Protein AF-A0A960ABH6-F1 (afdb_monomer)

Mean predicted aligned error: 7.05 Å

Sequence (197 aa):
MSAVLILGIVMTAIALPIAGKRVWFLFRLISGGQPAPDRIQGVTGRIGRAVKTELVEVFGQRKLLKWTVPGTAHFFVMWAFFILATVYVEAYAVLFSRNPEWSWFVFGNWALLGFLQDFIAVMCLLGLVVFWAIRLRNQPQQMGRKSRFFGSHLGPAYFTLFMIFNVIWTMLMYRGAQYTVAEYTLQEGEYIQTFPF

Secondary structure (DSSP, 8-state):
--HHHHHHHHHHHHHHHHHHHHHHHHHHHHHTSPP-HHHHHHHHTTHHHHHHHIIIIIIS-TTGGGSHHHHHHHHHHHHHHHHHHHHHHHHHHHHHH--TT--BTTTBS-HHHHHHHHHHHHHHHHHHHHHHHHHHHT-HHHHGGGSTTTT--HHHHHHHHHHHHHHHHHHHHHHHHHHHHHHHHHHTT--------

Structure (mmCIF, N/CA/C/O backbone):
data_AF-A0A960ABH6-F1
#
_entry.id   AF-A0A960ABH6-F1
#
loop_
_atom_site.group_PDB
_atom_site.id
_atom_site.type_symbol
_atom_site.label_atom_id
_atom_site.label_alt_id
_atom_site.label_comp_id
_atom_site.label_asym_id
_atom_site.label_entity_id
_atom_site.label_seq_id
_atom_site.pdbx_PDB_ins_code
_atom_site.Cartn_x
_atom_site.Cartn_y
_atom_site.Cartn_z
_atom_site.occupancy
_atom_site.B_iso_or_equiv
_atom_site.auth_seq_id
_atom_site.auth_comp_id
_atom_site.auth_asym_id
_atom_site.auth_atom_id
_atom_site.pdbx_PDB_model_num
ATOM 1 N N . MET A 1 1 ? 18.500 9.643 -20.603 1.00 61.12 1 MET A N 1
ATOM 2 C CA . MET A 1 1 ? 17.497 9.133 -19.635 1.00 61.12 1 MET A CA 1
ATOM 3 C C . MET A 1 1 ? 16.170 9.015 -20.365 1.00 61.12 1 MET A C 1
ATOM 5 O O . MET A 1 1 ? 15.861 9.928 -21.118 1.00 61.12 1 MET A O 1
ATOM 9 N N . SER A 1 2 ? 15.422 7.920 -20.203 1.00 83.94 2 SER A N 1
ATOM 10 C CA . SER A 1 2 ? 14.096 7.786 -20.826 1.00 83.94 2 SER A CA 1
ATOM 11 C C . SER A 1 2 ? 13.108 8.794 -20.222 1.00 83.94 2 SER A C 1
ATOM 13 O O . SER A 1 2 ? 13.230 9.155 -19.049 1.00 83.94 2 SER A O 1
ATOM 15 N N . ALA A 1 3 ? 12.122 9.241 -21.007 1.00 89.31 3 ALA A N 1
ATOM 16 C CA . ALA A 1 3 ? 11.096 10.182 -20.546 1.00 89.31 3 ALA A CA 1
ATOM 17 C C . ALA A 1 3 ? 10.344 9.661 -19.305 1.00 89.31 3 ALA A C 1
ATOM 19 O O . ALA A 1 3 ? 10.088 10.420 -18.373 1.00 89.31 3 ALA A O 1
ATOM 20 N N . VAL A 1 4 ? 10.086 8.348 -19.252 1.00 87.50 4 VAL A N 1
ATOM 21 C CA . VAL A 1 4 ? 9.452 7.660 -18.114 1.00 87.50 4 VAL A CA 1
ATOM 22 C C . VAL A 1 4 ? 10.272 7.807 -16.830 1.00 87.50 4 VAL A C 1
ATOM 24 O O . VAL A 1 4 ? 9.719 8.134 -15.785 1.00 87.50 4 VAL A O 1
ATOM 27 N N . LEU A 1 5 ? 11.596 7.625 -16.901 1.00 89.12 5 LEU A N 1
ATOM 28 C CA . LEU A 1 5 ? 12.477 7.769 -15.739 1.00 89.12 5 LEU A CA 1
ATOM 29 C C . LEU A 1 5 ? 12.520 9.213 -15.234 1.00 89.12 5 LEU A C 1
ATOM 31 O O . LEU A 1 5 ? 12.451 9.440 -14.030 1.00 89.12 5 LEU A O 1
ATOM 35 N N . ILE A 1 6 ? 12.614 10.185 -16.146 1.00 92.69 6 ILE A N 1
ATOM 36 C CA . ILE A 1 6 ? 12.607 11.608 -15.782 1.00 92.69 6 ILE A CA 1
ATOM 37 C C . ILE A 1 6 ? 11.294 11.949 -15.073 1.00 92.69 6 ILE A C 1
ATOM 39 O O . ILE A 1 6 ? 11.315 12.505 -13.976 1.00 92.69 6 ILE A O 1
ATOM 43 N N . LEU A 1 7 ? 10.160 11.560 -15.662 1.00 92.94 7 LEU A N 1
ATOM 44 C CA . LEU A 1 7 ? 8.843 11.803 -15.085 1.00 92.94 7 LEU A CA 1
ATOM 45 C C . LEU A 1 7 ? 8.696 11.125 -13.715 1.00 92.94 7 LEU A C 1
ATOM 47 O O . LEU A 1 7 ? 8.271 11.770 -12.759 1.00 92.94 7 LEU A O 1
ATOM 51 N N . GLY A 1 8 ? 9.102 9.858 -13.595 1.00 90.75 8 GLY A N 1
ATOM 52 C CA . GLY A 1 8 ? 9.066 9.102 -12.342 1.00 90.75 8 GLY A CA 1
ATOM 53 C C . GLY A 1 8 ? 9.871 9.766 -11.224 1.00 90.75 8 GLY A C 1
ATOM 54 O O . GLY A 1 8 ? 9.369 9.925 -10.108 1.00 90.75 8 GLY A O 1
ATOM 55 N N . ILE A 1 9 ? 11.089 10.226 -11.527 1.00 92.94 9 ILE A N 1
ATOM 56 C CA . ILE A 1 9 ? 11.941 10.933 -10.563 1.00 92.94 9 ILE A CA 1
ATOM 57 C C . ILE A 1 9 ? 11.310 12.265 -10.155 1.00 92.94 9 ILE A C 1
ATOM 59 O O . ILE A 1 9 ? 11.228 12.542 -8.962 1.00 92.94 9 ILE A O 1
ATOM 63 N N . VAL A 1 10 ? 10.828 13.071 -11.107 1.00 95.69 10 VAL A N 1
ATOM 64 C CA . VAL A 1 10 ? 10.196 14.369 -10.811 1.00 95.69 10 VAL A CA 1
ATOM 65 C C . VAL A 1 10 ? 8.960 14.188 -9.930 1.00 95.69 10 VAL A C 1
ATOM 67 O O . VAL A 1 10 ? 8.831 14.863 -8.909 1.00 95.69 10 VAL A O 1
ATOM 70 N N . MET A 1 11 ? 8.079 13.240 -10.265 1.00 94.25 11 MET A N 1
ATOM 71 C CA . MET A 1 11 ? 6.894 12.945 -9.454 1.00 94.25 11 MET A CA 1
ATOM 72 C C . MET A 1 11 ? 7.276 12.512 -8.035 1.00 94.25 11 MET A C 1
ATOM 74 O O . MET A 1 11 ? 6.706 13.012 -7.066 1.00 94.25 11 MET A O 1
ATOM 78 N N . THR A 1 12 ? 8.274 11.637 -7.897 1.00 93.44 12 THR A N 1
ATOM 79 C CA . THR A 1 12 ? 8.748 11.144 -6.593 1.00 93.44 12 THR A CA 1
ATOM 80 C C . THR A 1 12 ? 9.389 12.257 -5.764 1.00 93.44 12 THR A C 1
ATOM 82 O O . THR A 1 12 ? 9.101 12.392 -4.573 1.00 93.44 12 THR A O 1
ATOM 85 N N . ALA A 1 13 ? 10.200 13.103 -6.403 1.00 95.69 13 ALA A N 1
ATOM 86 C CA . ALA A 1 13 ? 10.857 14.246 -5.780 1.00 95.69 13 ALA A CA 1
ATOM 87 C C . ALA A 1 13 ? 9.862 15.304 -5.280 1.00 95.69 13 ALA A C 1
ATOM 89 O O . ALA A 1 13 ? 10.177 16.026 -4.341 1.00 95.69 13 ALA A O 1
ATOM 90 N N . ILE A 1 14 ? 8.661 15.384 -5.859 1.00 97.12 14 ILE A N 1
ATOM 91 C CA . ILE A 1 14 ? 7.585 16.269 -5.391 1.00 97.12 14 ILE A CA 1
ATOM 92 C C . ILE A 1 14 ? 6.735 15.581 -4.313 1.00 97.12 14 ILE A C 1
ATOM 94 O O . ILE A 1 14 ? 6.453 16.167 -3.266 1.00 97.12 14 ILE A O 1
ATOM 98 N N . ALA A 1 15 ? 6.323 14.333 -4.546 1.00 95.31 15 ALA A N 1
ATOM 99 C CA . ALA A 1 15 ? 5.395 13.623 -3.672 1.00 95.31 15 ALA A CA 1
ATOM 100 C C . ALA A 1 15 ? 6.002 13.303 -2.295 1.00 95.31 15 ALA A C 1
ATOM 102 O O . ALA A 1 15 ? 5.342 13.511 -1.271 1.00 95.31 15 ALA A O 1
ATOM 103 N N . LEU A 1 16 ? 7.257 12.835 -2.249 1.00 95.88 16 LEU A N 1
ATOM 104 C CA . LEU A 1 16 ? 7.900 12.421 -0.998 1.00 95.88 16 LEU A CA 1
ATOM 105 C C . LEU A 1 16 ? 8.081 13.579 -0.002 1.00 9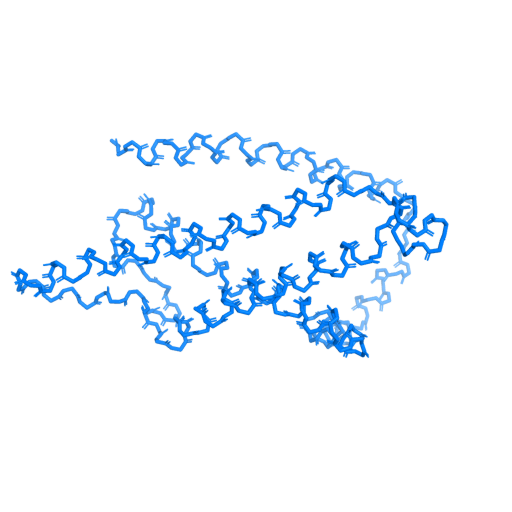5.88 16 LEU A C 1
ATOM 107 O O . LEU A 1 16 ? 7.718 13.389 1.159 1.00 95.88 16 LEU A O 1
ATOM 111 N N . PRO A 1 17 ? 8.551 14.784 -0.386 1.00 97.81 17 PRO A N 1
ATOM 112 C CA . PRO A 1 17 ? 8.620 15.909 0.547 1.00 97.81 17 PRO A CA 1
ATOM 113 C C . PRO A 1 17 ? 7.255 16.350 1.083 1.00 97.81 17 PRO A C 1
ATOM 115 O O . PRO A 1 17 ? 7.137 16.667 2.268 1.00 97.81 17 PRO A O 1
ATOM 118 N N . ILE A 1 18 ? 6.206 16.340 0.249 1.00 97.56 18 ILE A N 1
ATOM 119 C CA . ILE A 1 18 ? 4.844 16.695 0.680 1.00 97.56 18 ILE A CA 1
ATOM 120 C C . ILE A 1 18 ? 4.340 15.687 1.722 1.00 97.56 18 ILE A C 1
ATOM 122 O O . ILE A 1 18 ? 3.868 16.082 2.794 1.00 97.56 18 ILE A O 1
ATOM 126 N N . ALA A 1 19 ? 4.486 14.389 1.440 1.00 96.38 19 ALA A N 1
ATOM 127 C CA . ALA A 1 19 ? 4.128 13.327 2.373 1.00 96.38 19 ALA A CA 1
ATOM 128 C C . ALA A 1 19 ? 4.965 13.408 3.661 1.00 96.38 19 ALA A C 1
ATOM 130 O O . ALA A 1 19 ? 4.411 13.397 4.762 1.00 96.38 19 ALA A O 1
ATOM 131 N N . GLY A 1 20 ? 6.281 13.587 3.533 1.00 97.88 20 GLY A N 1
ATOM 132 C CA . GLY A 1 20 ? 7.224 13.705 4.643 1.00 97.88 20 GLY A CA 1
ATOM 133 C C . GLY A 1 20 ? 6.898 14.870 5.575 1.00 97.88 20 GLY A C 1
ATOM 134 O O . GLY A 1 20 ? 6.849 14.687 6.791 1.00 97.88 20 GLY A O 1
ATOM 135 N N . LYS A 1 21 ? 6.556 16.047 5.030 1.00 97.88 21 LYS A N 1
ATOM 136 C CA . LYS A 1 21 ? 6.098 17.199 5.823 1.00 97.88 21 LYS A CA 1
ATOM 137 C C . LYS A 1 21 ? 4.864 16.853 6.658 1.00 97.88 21 LYS A C 1
ATOM 139 O O . LYS A 1 21 ? 4.775 17.252 7.821 1.00 97.88 21 LYS A O 1
ATOM 144 N N . ARG A 1 22 ? 3.908 16.107 6.092 1.00 96.88 22 ARG A N 1
ATOM 145 C CA . ARG A 1 22 ? 2.690 15.705 6.809 1.00 96.88 22 ARG A CA 1
ATOM 146 C C . ARG A 1 22 ? 2.973 14.655 7.880 1.00 96.88 22 ARG A C 1
ATOM 148 O O . ARG A 1 22 ? 2.448 14.787 8.983 1.00 96.88 22 ARG A O 1
ATOM 155 N N . VAL A 1 23 ? 3.812 13.663 7.584 1.00 97.12 23 VAL A N 1
ATOM 156 C CA . VAL A 1 23 ? 4.259 12.652 8.557 1.00 97.12 23 VAL A CA 1
ATOM 157 C C . VAL A 1 23 ? 4.968 13.322 9.730 1.00 97.12 23 VAL A C 1
ATOM 159 O O . VAL A 1 23 ? 4.628 13.062 10.879 1.00 97.12 23 VAL A O 1
ATOM 162 N N . TRP A 1 24 ? 5.886 14.247 9.458 1.00 97.88 24 TRP A N 1
ATOM 163 C CA . TRP A 1 24 ? 6.613 14.975 10.493 1.00 97.88 24 TRP A CA 1
ATOM 164 C C . TRP A 1 24 ? 5.703 15.864 11.347 1.00 97.88 24 TRP A C 1
ATOM 166 O O . TRP A 1 24 ? 5.849 15.912 12.568 1.00 97.88 24 TRP A O 1
ATOM 176 N N . PHE A 1 25 ? 4.722 16.526 10.727 1.00 97.69 25 PHE A N 1
ATOM 177 C CA . PHE A 1 25 ? 3.692 17.261 11.458 1.00 97.69 25 PHE A CA 1
ATOM 178 C C . PHE A 1 25 ? 2.906 16.343 12.406 1.00 97.69 25 PHE A C 1
ATOM 180 O O . PHE A 1 25 ? 2.742 16.678 13.576 1.00 97.69 25 PHE A O 1
ATOM 187 N N . LEU A 1 26 ? 2.448 15.182 11.923 1.00 96.31 26 LEU A N 1
ATOM 188 C CA . LEU A 1 26 ? 1.716 14.212 12.744 1.00 96.31 26 LEU A CA 1
ATOM 189 C C . LEU A 1 26 ? 2.586 13.658 13.872 1.00 96.31 26 LEU A C 1
ATOM 191 O O . LEU A 1 26 ? 2.114 13.563 15.000 1.00 96.31 26 LEU A O 1
ATOM 195 N N . PHE A 1 27 ? 3.853 13.352 13.588 1.00 96.19 27 PHE A N 1
ATOM 196 C CA . PHE A 1 27 ? 4.816 12.926 14.596 1.00 96.19 27 PHE A CA 1
ATOM 197 C C . PHE A 1 27 ? 4.938 13.970 15.707 1.00 96.19 27 PHE A C 1
ATOM 199 O O . PHE A 1 27 ? 4.710 13.629 16.861 1.00 96.19 27 PHE A O 1
ATOM 206 N N . ARG A 1 28 ? 5.188 15.242 15.361 1.00 96.69 28 ARG A N 1
ATOM 207 C CA . ARG A 1 28 ? 5.276 16.343 16.335 1.00 96.69 28 ARG A CA 1
ATOM 208 C C . ARG A 1 28 ? 3.994 16.535 17.137 1.00 96.69 28 ARG A C 1
ATOM 210 O O . ARG A 1 28 ? 4.058 16.782 18.337 1.00 96.69 28 ARG A O 1
ATOM 217 N N . LEU A 1 29 ? 2.841 16.434 16.478 1.00 95.75 29 LEU A N 1
ATOM 218 C CA . LEU A 1 29 ? 1.540 16.567 17.125 1.00 95.75 29 LEU A CA 1
ATOM 219 C C . LEU A 1 29 ? 1.318 15.456 18.159 1.00 95.75 29 LEU A C 1
ATOM 221 O O . LEU A 1 29 ? 0.924 15.737 19.285 1.00 95.75 29 LEU A O 1
ATOM 225 N N . ILE A 1 30 ? 1.593 14.205 17.786 1.00 91.62 30 ILE A N 1
ATOM 226 C CA . ILE A 1 30 ? 1.425 13.042 18.665 1.00 91.62 30 ILE A CA 1
ATOM 227 C C . ILE A 1 30 ? 2.457 13.073 19.799 1.00 91.62 30 ILE A C 1
ATOM 229 O O . ILE A 1 30 ? 2.111 12.822 20.952 1.00 91.62 30 ILE A O 1
ATOM 233 N N . SER A 1 31 ? 3.710 13.418 19.495 1.00 89.38 31 SER A N 1
ATOM 234 C CA . SER A 1 31 ? 4.795 13.480 20.478 1.00 89.38 31 SER A CA 1
ATOM 235 C C . SER A 1 31 ? 4.688 14.666 21.439 1.00 89.38 31 SER A C 1
ATOM 237 O O . SER A 1 31 ? 5.391 14.686 22.440 1.00 89.38 31 SER A O 1
ATOM 239 N N . GLY A 1 32 ? 3.849 15.663 21.141 1.00 91.06 32 GLY A N 1
ATOM 240 C CA . GLY A 1 32 ? 3.577 16.798 22.029 1.00 91.06 32 GLY A CA 1
ATOM 241 C C . GLY A 1 32 ? 2.621 16.478 23.185 1.00 91.06 32 GLY A C 1
ATOM 242 O O . GLY A 1 32 ? 2.387 17.338 24.031 1.00 91.06 32 GLY A O 1
ATOM 243 N N . GLY A 1 33 ? 2.043 15.272 23.222 1.00 88.56 33 GLY A N 1
ATOM 244 C CA . GLY A 1 33 ? 1.220 14.807 24.339 1.00 88.56 33 GLY A CA 1
ATOM 245 C C . GLY A 1 33 ? 2.031 14.520 25.610 1.00 88.56 33 GLY A C 1
ATOM 246 O O . GLY A 1 33 ? 3.257 14.446 25.589 1.00 88.56 33 GLY A O 1
ATOM 247 N N . GLN A 1 34 ? 1.334 14.324 26.732 1.00 87.50 34 GLN A N 1
ATOM 248 C CA . GLN A 1 34 ? 1.971 13.967 28.004 1.00 87.50 34 GLN A CA 1
ATOM 249 C C . GLN A 1 34 ? 2.730 12.629 27.896 1.00 87.50 34 GLN A C 1
ATOM 251 O O . GLN A 1 34 ? 2.171 11.664 27.356 1.00 87.50 34 GLN A O 1
ATOM 256 N N . PRO A 1 35 ? 3.965 12.530 28.426 1.00 82.44 35 PRO A N 1
ATOM 257 C CA . PRO A 1 35 ? 4.688 11.267 28.489 1.00 82.44 35 PRO A CA 1
ATOM 258 C C . PRO A 1 35 ? 3.883 10.209 29.253 1.00 82.44 35 PRO A C 1
ATOM 260 O O . PRO A 1 35 ? 3.416 10.454 30.361 1.00 82.44 35 PRO A O 1
ATOM 263 N N . ALA A 1 36 ? 3.749 9.013 28.677 1.00 82.31 36 ALA A N 1
ATOM 264 C CA . ALA A 1 36 ? 3.093 7.866 29.311 1.00 82.31 36 ALA A CA 1
ATOM 265 C C . ALA A 1 36 ? 4.103 6.718 29.522 1.00 82.31 36 ALA A C 1
ATOM 267 O O . ALA A 1 36 ? 4.027 5.700 28.824 1.00 82.31 36 ALA A O 1
ATOM 268 N N . PRO A 1 37 ? 5.080 6.871 30.438 1.00 78.69 37 PRO A N 1
ATOM 269 C CA . PRO A 1 37 ? 6.158 5.899 30.641 1.00 78.69 37 PRO A CA 1
ATOM 270 C C . PRO A 1 37 ? 5.636 4.501 31.001 1.00 78.69 37 PRO A C 1
ATOM 272 O O . PRO A 1 37 ? 6.164 3.512 30.493 1.00 78.69 37 PRO A O 1
ATOM 275 N N . ASP A 1 38 ? 4.533 4.411 31.747 1.00 79.56 38 ASP A N 1
ATOM 276 C CA . ASP A 1 38 ? 3.905 3.137 32.125 1.00 79.56 38 ASP A CA 1
ATOM 277 C C . ASP A 1 38 ? 3.382 2.343 30.917 1.00 79.56 38 ASP A C 1
ATOM 279 O O . ASP A 1 38 ? 3.424 1.111 30.900 1.00 79.56 38 ASP A O 1
ATOM 283 N N . ARG A 1 39 ? 2.926 3.031 29.856 1.00 74.81 39 ARG A N 1
ATOM 284 C CA . ARG A 1 39 ? 2.525 2.375 28.598 1.00 74.81 39 ARG A CA 1
ATOM 285 C C . ARG A 1 39 ? 3.722 1.758 27.892 1.00 74.81 39 ARG A C 1
ATOM 287 O O . ARG A 1 39 ? 3.603 0.655 27.367 1.00 74.81 39 ARG A O 1
ATOM 294 N N . ILE A 1 40 ? 4.850 2.464 27.870 1.00 74.06 40 ILE A N 1
ATOM 295 C CA . ILE A 1 40 ? 6.064 1.990 27.203 1.00 74.06 40 ILE A CA 1
ATOM 296 C C . ILE A 1 40 ? 6.647 0.813 27.986 1.00 74.06 40 ILE A C 1
ATOM 298 O O . ILE A 1 40 ? 6.845 -0.251 27.406 1.00 74.06 40 ILE A O 1
ATOM 302 N N . GLN A 1 41 ? 6.814 0.957 29.304 1.00 72.69 41 GLN A N 1
ATOM 303 C CA . GLN A 1 41 ? 7.310 -0.110 30.181 1.00 72.69 41 GLN A CA 1
ATOM 304 C C . GLN A 1 41 ? 6.412 -1.357 30.145 1.00 72.69 41 GLN A C 1
ATOM 306 O O . GLN A 1 41 ? 6.896 -2.488 30.082 1.00 72.69 41 GLN A O 1
ATOM 311 N N . GLY A 1 42 ? 5.089 -1.172 30.107 1.00 70.62 42 GLY A N 1
ATOM 312 C CA . GLY A 1 42 ? 4.128 -2.271 30.026 1.00 70.62 42 GLY A CA 1
ATOM 313 C C . GLY A 1 42 ? 4.182 -3.078 28.721 1.00 70.62 42 GLY A C 1
ATOM 314 O O . GLY A 1 42 ? 3.779 -4.250 28.733 1.00 70.62 42 GLY A O 1
ATOM 315 N N . VAL A 1 43 ? 4.663 -2.471 27.626 1.00 68.00 43 VAL A N 1
ATOM 316 C CA . VAL A 1 43 ? 4.874 -3.108 26.313 1.00 68.00 43 VAL A CA 1
ATOM 317 C C . VAL A 1 43 ? 6.267 -3.734 26.230 1.00 68.00 43 VAL A C 1
ATOM 319 O O . VAL A 1 43 ? 6.383 -4.898 25.844 1.00 68.00 43 VAL A O 1
ATOM 322 N N . THR A 1 44 ? 7.315 -3.018 26.649 1.00 70.62 44 THR A N 1
ATOM 323 C CA . THR A 1 44 ? 8.701 -3.516 26.610 1.00 70.62 44 THR A CA 1
ATOM 324 C C . THR A 1 44 ? 8.934 -4.682 27.571 1.00 70.62 44 THR A C 1
ATOM 326 O O . THR A 1 44 ? 9.698 -5.587 27.251 1.00 70.62 44 THR A O 1
ATOM 329 N N . GLY A 1 45 ? 8.208 -4.753 28.692 1.00 74.44 45 GLY A N 1
ATOM 330 C CA . GLY A 1 45 ? 8.251 -5.903 29.602 1.00 74.44 45 GLY A CA 1
ATOM 331 C C . GLY A 1 45 ? 7.526 -7.160 29.095 1.00 74.44 45 GLY A C 1
ATOM 332 O O . GLY A 1 45 ? 7.625 -8.216 29.715 1.00 74.44 45 GLY A O 1
ATOM 333 N N . ARG A 1 46 ? 6.757 -7.080 27.994 1.00 82.75 46 ARG A N 1
ATOM 334 C CA . ARG A 1 46 ? 5.919 -8.183 27.472 1.00 82.75 46 ARG A CA 1
ATOM 335 C C . ARG A 1 46 ? 5.943 -8.272 25.944 1.00 82.75 46 ARG A C 1
ATOM 337 O O . ARG A 1 46 ? 4.912 -8.544 25.322 1.00 82.75 46 ARG A O 1
ATOM 344 N N . ILE A 1 47 ? 7.119 -8.090 25.345 1.00 84.62 47 ILE A N 1
ATOM 345 C CA . ILE A 1 47 ? 7.305 -8.029 23.884 1.00 84.62 47 ILE A CA 1
ATOM 346 C C . ILE A 1 47 ? 6.655 -9.222 23.174 1.00 84.62 47 ILE A C 1
ATOM 348 O O . ILE A 1 47 ? 5.906 -9.021 22.225 1.00 84.62 47 ILE A O 1
ATOM 352 N N . GLY A 1 48 ? 6.828 -10.453 23.671 1.00 86.62 48 GLY A N 1
ATOM 353 C CA . GLY A 1 48 ? 6.218 -11.636 23.047 1.00 86.62 48 GLY A CA 1
ATOM 354 C C . GLY A 1 48 ? 4.684 -11.579 22.976 1.00 86.62 48 GLY A C 1
ATOM 355 O O . GLY A 1 48 ? 4.085 -11.932 21.960 1.00 86.62 48 GLY A O 1
ATOM 356 N N . ARG A 1 49 ? 4.023 -11.065 24.025 1.00 86.38 49 ARG A N 1
ATOM 357 C CA . ARG A 1 49 ? 2.563 -10.872 24.032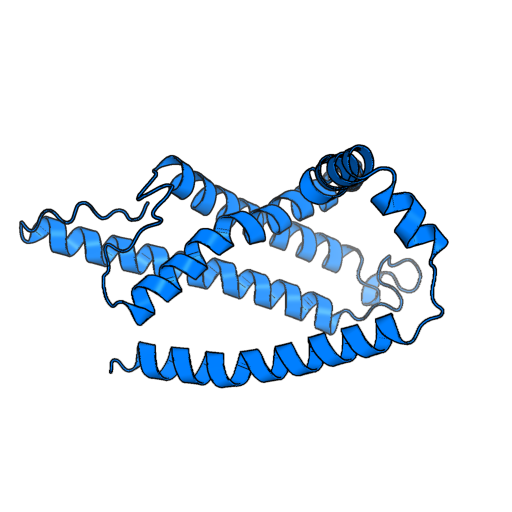 1.00 86.38 49 ARG A CA 1
ATOM 358 C C . ARG A 1 49 ? 2.149 -9.716 23.126 1.00 86.38 49 ARG A C 1
ATOM 360 O O . ARG A 1 49 ? 1.115 -9.828 22.472 1.00 86.38 49 ARG A O 1
ATOM 367 N N . ALA A 1 50 ? 2.933 -8.641 23.080 1.00 85.44 50 ALA A N 1
ATOM 368 C CA . ALA A 1 50 ? 2.689 -7.514 22.186 1.00 85.44 50 ALA A CA 1
ATOM 369 C C . ALA A 1 50 ? 2.773 -7.952 20.715 1.00 85.44 50 ALA A C 1
ATOM 371 O O . ALA A 1 50 ? 1.794 -7.807 19.992 1.00 85.44 50 ALA A O 1
ATOM 372 N N . VAL A 1 51 ? 3.862 -8.619 20.314 1.00 89.25 51 VAL A N 1
ATOM 373 C CA . VAL A 1 51 ? 4.051 -9.163 18.957 1.00 89.25 51 VAL A CA 1
ATOM 374 C C . VAL A 1 51 ? 2.918 -10.114 18.582 1.00 89.25 51 VAL A C 1
ATOM 376 O O . VAL A 1 51 ? 2.312 -9.968 17.526 1.00 89.25 51 VAL A O 1
ATOM 379 N N . LYS A 1 52 ? 2.561 -11.056 19.466 1.00 90.38 52 LYS A N 1
ATOM 380 C CA . LYS A 1 52 ? 1.427 -11.957 19.220 1.00 90.38 52 LYS A CA 1
ATOM 381 C C . LYS A 1 52 ? 0.114 -11.193 19.027 1.00 90.38 52 LYS A C 1
ATOM 383 O O . LYS A 1 52 ? -0.694 -11.581 18.190 1.00 90.38 52 LYS A O 1
ATOM 388 N N . THR A 1 53 ? -0.114 -10.139 19.806 1.00 90.19 53 THR A N 1
ATOM 389 C CA . THR A 1 53 ? -1.333 -9.326 19.702 1.00 90.19 53 THR A CA 1
ATOM 390 C C . THR A 1 53 ? -1.379 -8.587 18.370 1.00 90.19 53 THR A C 1
ATOM 392 O O . THR A 1 53 ? -2.403 -8.647 17.703 1.00 90.19 53 THR A O 1
ATOM 395 N N . GLU A 1 54 ? -0.274 -7.980 17.937 1.00 90.31 54 GLU A N 1
ATOM 396 C CA . GLU A 1 54 ? -0.173 -7.337 16.621 1.00 90.31 54 GLU A CA 1
ATOM 397 C C . GLU A 1 54 ? -0.434 -8.335 15.484 1.00 90.31 54 GLU A C 1
ATOM 399 O O . GLU A 1 54 ? -1.272 -8.097 14.614 1.00 90.31 54 GLU A O 1
ATOM 404 N N . LEU A 1 55 ? 0.199 -9.510 15.528 1.00 92.50 55 LEU A N 1
ATOM 405 C CA . LEU A 1 55 ? 0.004 -10.539 14.506 1.00 92.50 55 LEU A CA 1
ATOM 406 C C . LEU A 1 55 ? -1.444 -11.049 14.450 1.00 92.50 55 LEU A C 1
ATOM 408 O O . LEU A 1 55 ? -1.988 -11.256 13.370 1.00 92.50 55 LEU A O 1
ATOM 412 N N . VAL A 1 56 ? -2.099 -11.249 15.594 1.00 92.00 56 VAL A N 1
ATOM 413 C CA . VAL A 1 56 ? -3.462 -11.805 15.632 1.00 92.00 56 VAL A CA 1
ATOM 414 C C . VAL A 1 56 ? -4.526 -10.742 15.354 1.00 92.00 56 VAL A C 1
ATOM 416 O O . VAL A 1 56 ? -5.466 -10.983 14.594 1.00 92.00 56 VAL A O 1
ATOM 419 N N . GLU A 1 57 ? -4.416 -9.577 15.986 1.00 91.50 57 GLU A N 1
ATOM 420 C CA . GLU A 1 57 ? -5.466 -8.558 15.963 1.00 91.50 57 GLU A CA 1
ATOM 421 C C . GLU A 1 57 ? -5.310 -7.577 14.801 1.00 91.50 57 GLU A C 1
ATOM 423 O O . GLU A 1 57 ? -6.326 -7.174 14.233 1.00 91.50 57 GLU A O 1
ATOM 428 N N . VAL A 1 58 ? -4.079 -7.218 14.417 1.00 89.88 58 VAL A N 1
ATOM 429 C CA . VAL A 1 58 ? -3.822 -6.274 13.316 1.00 89.88 58 VAL A CA 1
ATOM 430 C C . VAL A 1 58 ? -3.615 -7.030 12.014 1.00 89.88 58 VAL A C 1
ATOM 432 O O . VAL A 1 58 ? -4.402 -6.871 11.084 1.00 89.88 58 VAL A O 1
ATOM 435 N N . PHE A 1 59 ? -2.615 -7.907 11.959 1.00 92.19 59 PHE A N 1
ATOM 436 C CA . PHE A 1 59 ? -2.272 -8.618 10.727 1.00 92.19 59 PHE A CA 1
ATOM 437 C C . PHE A 1 59 ? -3.324 -9.679 10.354 1.00 92.19 59 PHE A C 1
ATOM 439 O O . PHE A 1 59 ? -3.766 -9.766 9.209 1.00 92.19 59 PHE A O 1
ATOM 446 N N . GLY A 1 60 ? -3.810 -10.433 11.343 1.00 90.62 60 GLY A N 1
ATOM 447 C CA . GLY A 1 60 ? -4.912 -11.385 11.179 1.00 90.62 60 GLY A CA 1
ATOM 448 C C . GLY A 1 60 ? -6.309 -10.755 11.189 1.00 90.62 60 GLY A C 1
ATOM 449 O O . GLY A 1 60 ? -7.284 -11.443 10.904 1.00 90.62 60 GLY A O 1
ATOM 450 N N . GLN A 1 61 ? -6.435 -9.468 11.534 1.00 90.62 61 GLN A N 1
ATOM 451 C CA . GLN A 1 61 ? -7.708 -8.738 11.643 1.00 90.62 61 GLN A CA 1
ATOM 452 C C . GLN A 1 61 ? -8.816 -9.466 12.433 1.00 90.62 61 GLN A C 1
ATOM 454 O O . GLN A 1 61 ? -10.007 -9.294 12.146 1.00 90.62 61 GLN A O 1
ATOM 459 N N . ARG A 1 62 ? -8.463 -10.262 13.455 1.00 90.38 62 ARG A N 1
ATOM 460 C CA . ARG A 1 62 ? -9.404 -11.145 14.174 1.00 90.38 62 ARG A CA 1
ATOM 461 C C . ARG A 1 62 ? -10.677 -10.432 14.636 1.00 90.38 62 ARG A C 1
ATOM 463 O O . ARG A 1 62 ? -11.779 -10.963 14.493 1.00 90.38 62 ARG A O 1
ATOM 470 N N . LYS A 1 63 ? -10.553 -9.229 15.202 1.00 89.94 63 LYS A N 1
ATOM 471 C CA . LYS A 1 63 ? -11.704 -8.440 15.666 1.00 89.94 63 LYS A CA 1
ATOM 472 C C . LYS A 1 63 ? -12.568 -7.912 14.520 1.00 89.94 63 LYS A C 1
ATOM 474 O O . LYS A 1 63 ? -13.787 -7.846 14.672 1.00 89.94 63 LYS A O 1
ATOM 479 N N . LEU A 1 64 ? -11.954 -7.538 13.400 1.00 89.56 64 LEU A N 1
ATOM 480 C CA . LEU A 1 64 ? -12.648 -6.948 12.258 1.00 89.56 64 LEU A CA 1
ATOM 481 C C . LEU A 1 64 ? -13.445 -7.999 11.481 1.00 89.56 64 LEU A C 1
ATOM 483 O O . LEU A 1 64 ? -14.581 -7.740 11.094 1.00 89.56 64 LEU A O 1
ATOM 487 N N . LEU A 1 65 ? -12.893 -9.208 11.344 1.00 92.56 65 LEU A N 1
ATOM 488 C CA . LEU A 1 65 ? -13.531 -10.339 10.663 1.00 92.56 65 LEU A CA 1
ATOM 489 C C . LEU A 1 65 ? -14.827 -10.820 11.340 1.00 92.56 65 LEU A C 1
ATOM 491 O O . LEU A 1 65 ? -15.627 -11.502 10.706 1.00 92.56 65 LEU A O 1
ATOM 495 N N . LYS A 1 66 ? -15.103 -10.400 12.584 1.00 91.81 66 LYS A N 1
ATOM 496 C CA . LYS A 1 66 ? -16.421 -10.590 13.222 1.00 91.81 66 LYS A CA 1
ATOM 497 C C . LYS A 1 66 ? -17.551 -9.886 12.462 1.00 91.81 66 LYS A C 1
ATOM 499 O O . LYS A 1 66 ? -18.696 -10.315 12.534 1.00 91.81 66 LYS A O 1
ATOM 504 N N . TRP A 1 67 ? -17.236 -8.810 11.742 1.00 90.06 67 TRP A N 1
ATOM 505 C CA . TRP A 1 67 ? -18.158 -8.110 10.853 1.00 90.06 67 TRP A CA 1
ATOM 506 C C . TRP A 1 67 ? -17.921 -8.614 9.435 1.00 90.06 67 TRP A C 1
ATOM 508 O O . TRP A 1 67 ? -17.239 -7.956 8.656 1.00 90.06 67 TRP A O 1
ATOM 518 N N . THR A 1 68 ? -18.451 -9.794 9.114 1.00 90.06 68 THR A N 1
ATOM 519 C CA . THR A 1 68 ? -18.062 -10.597 7.940 1.00 90.06 68 THR A CA 1
ATOM 520 C C . THR A 1 68 ? -17.899 -9.795 6.652 1.00 90.06 68 THR A C 1
ATOM 522 O O . THR A 1 68 ? -16.826 -9.839 6.060 1.00 90.06 68 THR A O 1
ATOM 525 N N . VAL A 1 69 ? -18.894 -9.010 6.231 1.00 94.75 69 VAL A N 1
ATOM 526 C CA . VAL A 1 69 ? -18.824 -8.275 4.952 1.00 94.75 69 VAL A CA 1
ATOM 527 C C . VAL A 1 69 ? -17.757 -7.162 4.954 1.00 94.75 69 VAL A C 1
ATOM 529 O O . VAL A 1 69 ? -16.795 -7.264 4.191 1.00 94.75 69 VAL A O 1
ATOM 532 N N . PRO A 1 70 ? -17.858 -6.099 5.782 1.00 94.88 70 PRO A N 1
ATOM 533 C CA . PRO A 1 70 ? -16.853 -5.033 5.779 1.00 94.88 70 PRO A CA 1
ATOM 534 C C . PRO A 1 70 ? -15.482 -5.504 6.286 1.00 94.88 70 PRO A C 1
ATOM 536 O O . PRO A 1 70 ? -14.466 -4.964 5.862 1.00 94.88 70 PRO A O 1
ATOM 539 N N . GLY A 1 71 ? -15.451 -6.498 7.176 1.00 95.19 71 GLY A N 1
ATOM 540 C CA . GLY A 1 71 ? -14.237 -7.095 7.720 1.00 95.19 71 GLY A CA 1
ATOM 541 C C . GLY A 1 71 ? -13.456 -7.867 6.665 1.00 95.19 71 GLY A C 1
ATOM 542 O O . GLY A 1 71 ? -12.266 -7.627 6.508 1.00 95.19 71 GLY A O 1
ATOM 543 N N . THR A 1 72 ? -14.121 -8.725 5.886 1.00 96.25 72 THR A N 1
ATOM 544 C CA . THR A 1 72 ? -13.470 -9.480 4.798 1.00 96.25 72 THR A CA 1
ATOM 545 C C . THR A 1 72 ? -12.996 -8.549 3.682 1.00 96.25 72 THR A C 1
ATOM 547 O O . THR A 1 72 ? -11.874 -8.686 3.202 1.00 96.25 72 THR A O 1
ATOM 550 N N . ALA A 1 73 ? -13.801 -7.544 3.316 1.00 97.31 73 ALA A N 1
ATOM 551 C CA . ALA A 1 73 ? -13.382 -6.528 2.349 1.00 97.31 73 ALA A CA 1
ATOM 552 C C . AL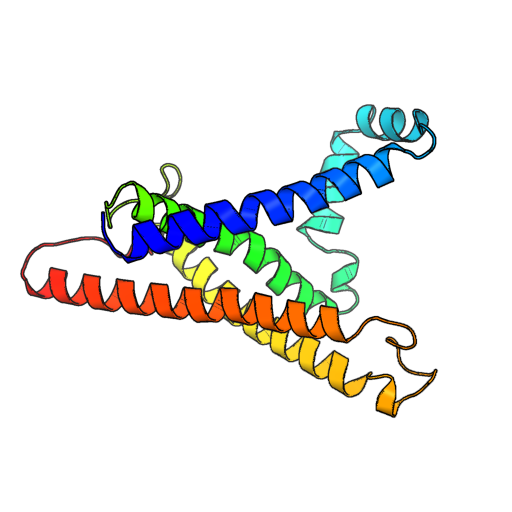A A 1 73 ? -12.120 -5.782 2.818 1.00 97.31 73 ALA A C 1
ATOM 554 O O . ALA A 1 73 ? -11.175 -5.608 2.051 1.00 97.31 73 ALA A O 1
ATOM 555 N N . HIS A 1 74 ? -12.071 -5.384 4.092 1.00 96.31 74 HIS A N 1
ATOM 556 C CA . HIS A 1 74 ? -10.899 -4.724 4.662 1.00 96.31 74 HIS A CA 1
ATOM 557 C C . HIS A 1 74 ? -9.680 -5.647 4.745 1.00 96.31 74 HIS A C 1
ATOM 559 O O . HIS A 1 74 ? -8.557 -5.197 4.523 1.00 96.31 74 HIS A O 1
ATOM 565 N N . PHE A 1 75 ? -9.888 -6.924 5.062 1.00 96.56 75 PHE A N 1
ATOM 566 C CA . PHE A 1 75 ? -8.823 -7.916 5.123 1.00 96.56 75 PHE A CA 1
ATOM 567 C C . PHE A 1 75 ? -8.092 -8.003 3.786 1.00 96.56 75 PHE A C 1
ATOM 569 O O . PHE A 1 75 ? -6.879 -7.803 3.746 1.00 96.56 75 PHE A O 1
ATOM 576 N N . PHE A 1 76 ? -8.828 -8.185 2.687 1.00 97.44 76 PHE A N 1
ATOM 577 C CA . PHE A 1 76 ? -8.227 -8.251 1.358 1.00 97.44 76 PHE A CA 1
ATOM 578 C C . PHE A 1 76 ? -7.581 -6.935 0.927 1.00 97.44 76 PHE A C 1
ATOM 580 O O . PHE A 1 76 ? -6.465 -6.958 0.419 1.00 97.44 76 PHE A O 1
ATOM 587 N N . VAL A 1 77 ? -8.220 -5.786 1.179 1.00 97.00 77 VAL A N 1
ATOM 588 C CA . VAL A 1 77 ? -7.629 -4.478 0.842 1.00 97.00 77 VAL A CA 1
ATOM 589 C C . VAL A 1 77 ? -6.330 -4.237 1.619 1.00 97.00 77 VAL A C 1
ATOM 591 O O . VAL A 1 77 ? -5.356 -3.774 1.038 1.00 97.00 77 VAL A O 1
ATOM 594 N N . MET A 1 78 ? -6.268 -4.586 2.908 1.00 96.12 78 MET A N 1
ATOM 595 C CA . MET A 1 78 ? -5.039 -4.461 3.699 1.00 96.12 78 MET A CA 1
ATOM 596 C C . MET A 1 78 ? -3.935 -5.383 3.174 1.00 96.12 78 MET A C 1
ATOM 598 O O . MET A 1 78 ? -2.808 -4.938 2.972 1.00 96.12 78 MET A O 1
ATOM 602 N N . TRP A 1 79 ? -4.245 -6.660 2.947 1.00 96.69 79 TRP A N 1
ATOM 603 C CA . TRP A 1 79 ? -3.268 -7.618 2.431 1.00 96.69 79 TRP A CA 1
ATOM 604 C C . TRP A 1 79 ? -2.789 -7.270 1.022 1.00 96.69 79 TRP A C 1
ATOM 606 O O . TRP A 1 79 ? -1.621 -7.501 0.714 1.00 96.69 79 TRP A O 1
ATOM 616 N N . ALA A 1 80 ? -3.630 -6.623 0.211 1.00 97.25 80 ALA A N 1
ATOM 617 C CA . ALA A 1 80 ? -3.218 -6.069 -1.071 1.00 97.25 80 ALA A CA 1
ATOM 618 C C . ALA A 1 80 ? -2.098 -5.034 -0.911 1.00 97.25 80 ALA A C 1
ATOM 620 O O . ALA A 1 80 ? -1.144 -5.077 -1.677 1.00 97.25 80 ALA A O 1
ATOM 621 N N . PHE A 1 81 ? -2.137 -4.156 0.100 1.00 95.19 81 PHE A N 1
ATOM 622 C CA . PHE A 1 81 ? -1.033 -3.215 0.334 1.00 95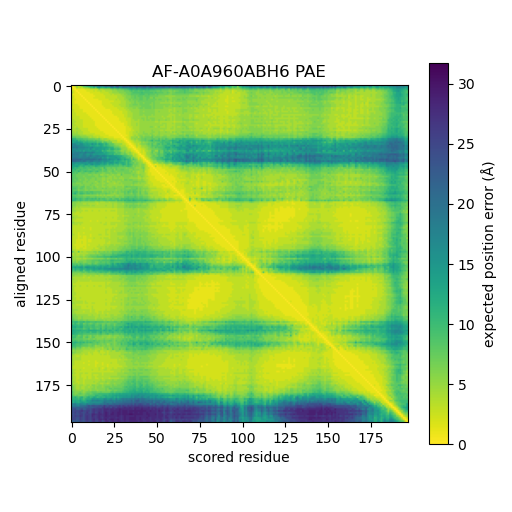.19 81 PHE A CA 1
ATOM 623 C C . PHE A 1 81 ? 0.290 -3.926 0.636 1.00 95.19 81 PHE A C 1
ATOM 625 O O . PHE A 1 81 ? 1.323 -3.505 0.126 1.00 95.19 81 PHE A O 1
ATOM 632 N N . PHE A 1 82 ? 0.274 -5.001 1.427 1.00 94.38 82 PHE A N 1
ATOM 633 C CA . PHE A 1 82 ? 1.495 -5.735 1.773 1.00 94.38 82 PHE A CA 1
ATOM 634 C C . PHE A 1 82 ? 2.042 -6.553 0.604 1.00 94.38 82 PHE A C 1
ATOM 636 O O . PHE A 1 82 ? 3.230 -6.478 0.304 1.00 94.38 82 PHE A O 1
ATOM 643 N N . ILE A 1 83 ? 1.183 -7.319 -0.070 1.00 94.00 83 ILE A N 1
ATOM 644 C CA . ILE A 1 83 ? 1.601 -8.187 -1.173 1.00 94.00 83 ILE A CA 1
ATOM 645 C C . ILE A 1 83 ? 1.975 -7.341 -2.391 1.00 94.00 83 ILE A C 1
ATOM 647 O O . ILE A 1 83 ? 3.047 -7.536 -2.952 1.00 94.00 83 ILE A O 1
ATOM 651 N N . LEU A 1 84 ? 1.164 -6.353 -2.783 1.00 94.25 84 LEU A N 1
ATOM 652 C CA . LEU A 1 84 ? 1.452 -5.536 -3.968 1.00 94.25 84 LEU A CA 1
ATOM 653 C C . LEU A 1 84 ? 2.604 -4.551 -3.758 1.00 94.25 84 LEU A C 1
ATOM 655 O O . LEU A 1 84 ? 3.206 -4.127 -4.740 1.00 94.25 84 LEU A O 1
ATOM 659 N N . ALA A 1 85 ? 2.988 -4.239 -2.514 1.00 93.12 85 ALA A N 1
ATOM 660 C CA . ALA A 1 85 ? 4.243 -3.530 -2.260 1.00 93.12 85 ALA A CA 1
ATOM 661 C C . ALA A 1 85 ? 5.446 -4.247 -2.893 1.00 93.12 85 ALA A C 1
ATOM 663 O O . ALA A 1 85 ? 6.367 -3.573 -3.353 1.00 93.12 85 ALA A O 1
ATOM 664 N N . THR A 1 86 ? 5.412 -5.583 -2.990 1.00 91.00 86 THR A N 1
ATOM 665 C CA . THR A 1 86 ? 6.465 -6.344 -3.679 1.00 91.00 86 THR A CA 1
ATOM 666 C C . THR A 1 86 ? 6.554 -5.986 -5.167 1.00 91.00 86 THR A C 1
ATOM 668 O O . THR A 1 86 ? 7.650 -5.777 -5.677 1.00 91.00 86 THR A O 1
ATOM 671 N N . VAL A 1 87 ? 5.413 -5.792 -5.835 1.00 89.25 87 VAL A N 1
ATOM 672 C CA . VAL A 1 87 ? 5.340 -5.370 -7.245 1.00 89.25 87 VAL A CA 1
ATOM 673 C C . VAL A 1 87 ? 5.872 -3.955 -7.423 1.00 89.25 87 VAL A C 1
ATOM 675 O O . VAL A 1 87 ? 6.608 -3.680 -8.362 1.00 89.25 87 VAL A O 1
ATOM 678 N N . TYR A 1 88 ? 5.516 -3.032 -6.528 1.00 89.50 88 TYR A N 1
ATOM 679 C CA . TYR A 1 88 ? 5.924 -1.635 -6.687 1.00 89.50 88 TYR A CA 1
ATOM 680 C C . TYR A 1 88 ? 7.415 -1.434 -6.442 1.00 89.50 88 TYR A C 1
ATOM 682 O O . TYR A 1 88 ? 8.046 -0.676 -7.174 1.00 89.50 88 TYR A O 1
ATOM 690 N N . VAL A 1 89 ? 7.994 -2.104 -5.440 1.00 90.31 89 VAL A N 1
ATOM 691 C CA . VAL A 1 89 ? 9.445 -2.024 -5.213 1.00 90.31 89 VAL A CA 1
ATOM 692 C C . VAL A 1 89 ? 10.205 -2.614 -6.397 1.00 90.31 89 VAL A C 1
ATOM 694 O O . VAL A 1 89 ? 11.176 -2.012 -6.845 1.00 90.31 89 VAL A O 1
ATOM 697 N N . GLU A 1 90 ? 9.725 -3.723 -6.952 1.00 86.19 90 GLU A N 1
ATOM 698 C CA . GLU A 1 90 ? 10.274 -4.302 -8.175 1.00 86.19 90 GLU A CA 1
ATOM 699 C C . GLU A 1 90 ? 10.175 -3.356 -9.371 1.00 86.19 90 GLU A C 1
ATOM 701 O O . GLU A 1 90 ? 11.182 -3.078 -10.017 1.00 86.19 90 GLU A O 1
ATOM 706 N N . ALA A 1 91 ? 9.004 -2.765 -9.614 1.00 86.38 91 ALA A N 1
ATOM 707 C CA . ALA A 1 91 ? 8.823 -1.795 -10.688 1.00 86.38 91 ALA A CA 1
ATOM 708 C C . ALA A 1 91 ? 9.780 -0.595 -10.545 1.00 86.38 91 ALA A C 1
ATOM 710 O O . ALA A 1 91 ? 10.337 -0.120 -11.536 1.00 86.38 91 ALA A O 1
ATOM 711 N N . TYR A 1 92 ? 10.032 -0.128 -9.316 1.00 88.56 92 TYR A N 1
ATOM 712 C CA . TYR A 1 92 ? 11.048 0.892 -9.043 1.00 88.56 92 TYR A CA 1
ATOM 713 C C . TYR A 1 92 ? 12.472 0.390 -9.310 1.00 88.56 92 TYR A C 1
ATOM 715 O O . TYR A 1 92 ? 13.283 1.126 -9.876 1.00 88.56 92 TYR A O 1
ATOM 723 N N . ALA A 1 93 ? 12.795 -0.844 -8.930 1.00 88.44 93 ALA A N 1
ATOM 724 C CA . ALA A 1 93 ? 14.105 -1.427 -9.185 1.00 88.44 93 ALA A CA 1
ATOM 725 C C . ALA A 1 93 ? 14.369 -1.584 -10.690 1.00 88.44 93 ALA A C 1
ATOM 727 O O . ALA A 1 93 ? 15.441 -1.197 -11.157 1.00 88.44 93 ALA A O 1
ATOM 728 N N . VAL A 1 94 ? 13.381 -2.036 -11.466 1.00 85.38 94 VAL A N 1
ATOM 729 C CA . VAL A 1 94 ? 13.423 -2.073 -12.938 1.00 85.38 94 VAL A CA 1
ATOM 730 C C . VAL A 1 94 ? 13.591 -0.661 -13.506 1.00 85.38 94 VAL A C 1
ATOM 732 O O . VAL A 1 94 ? 14.439 -0.438 -14.368 1.00 85.38 94 VAL A O 1
ATOM 735 N N . LEU A 1 95 ? 12.851 0.327 -12.988 1.00 85.50 95 LEU A N 1
ATOM 736 C CA . LEU A 1 95 ? 12.934 1.719 -13.441 1.00 85.50 95 LEU A CA 1
ATOM 737 C C . LEU A 1 95 ? 14.350 2.306 -13.291 1.00 85.50 95 LEU A C 1
ATOM 739 O O . LEU A 1 95 ? 14.826 3.003 -14.192 1.00 85.50 95 LEU A O 1
ATOM 743 N N . PHE A 1 96 ? 15.027 2.031 -12.172 1.00 87.56 96 PHE A N 1
ATOM 744 C CA . PHE A 1 96 ? 16.370 2.554 -11.901 1.00 87.56 96 PHE A CA 1
ATOM 745 C C . PHE A 1 96 ? 17.496 1.720 -12.519 1.00 87.56 96 PHE A C 1
ATOM 747 O O . PHE A 1 96 ? 18.427 2.295 -13.084 1.00 87.56 96 PHE A O 1
ATOM 754 N N . SER A 1 97 ? 17.419 0.391 -12.429 1.00 85.50 97 SER A N 1
ATOM 755 C CA . SER A 1 97 ? 18.436 -0.512 -12.985 1.00 85.50 97 SER A CA 1
ATOM 756 C C . SER A 1 97 ? 18.372 -0.603 -14.508 1.00 85.50 97 SER A C 1
ATOM 758 O O . SER A 1 97 ? 19.387 -0.868 -15.145 1.00 85.50 97 SER A O 1
ATOM 760 N N . ARG A 1 98 ? 17.190 -0.360 -15.093 1.00 81.06 98 ARG A N 1
ATOM 761 C CA . ARG A 1 98 ? 16.855 -0.629 -16.501 1.00 81.06 98 ARG A CA 1
ATOM 762 C C . ARG A 1 98 ? 17.029 -2.090 -16.907 1.00 81.06 98 ARG A C 1
ATOM 764 O O . ARG A 1 98 ? 17.079 -2.374 -18.099 1.00 81.06 98 ARG A O 1
ATOM 771 N N . ASN A 1 99 ? 17.111 -2.994 -15.936 1.00 79.44 99 ASN A N 1
ATOM 772 C CA . ASN A 1 99 ? 17.122 -4.419 -16.189 1.00 79.44 99 ASN A CA 1
ATOM 773 C C . ASN A 1 99 ? 15.680 -4.948 -16.084 1.00 79.44 99 ASN A C 1
ATOM 775 O O . ASN A 1 99 ? 15.136 -4.941 -14.976 1.00 79.44 99 ASN A O 1
ATOM 779 N N . PRO A 1 100 ? 15.050 -5.382 -17.191 1.00 74.50 100 PRO A N 1
ATOM 780 C CA . PRO A 1 100 ? 13.710 -5.965 -17.153 1.00 74.50 100 PRO A CA 1
ATOM 781 C C . PRO A 1 100 ? 13.668 -7.309 -16.413 1.00 74.50 100 PRO A C 1
ATOM 783 O O . PRO A 1 100 ? 12.603 -7.704 -15.957 1.00 74.50 100 PRO A O 1
ATOM 786 N N . GLU A 1 101 ? 14.811 -7.977 -16.250 1.00 74.12 101 GLU A N 1
ATOM 787 C CA . GLU A 1 101 ? 14.932 -9.253 -15.538 1.00 74.12 101 GLU A CA 1
ATOM 788 C C . GLU A 1 101 ? 15.146 -9.081 -14.028 1.00 74.12 101 GLU A C 1
ATOM 790 O O . GLU A 1 101 ? 15.425 -10.051 -13.317 1.00 74.12 101 GLU A O 1
ATOM 795 N N . TRP A 1 102 ? 15.090 -7.844 -13.516 1.00 82.81 102 TRP A N 1
ATOM 796 C CA . TRP A 1 102 ? 15.244 -7.628 -12.084 1.00 82.81 102 TRP A CA 1
ATOM 797 C C . TRP A 1 102 ? 14.151 -8.385 -11.334 1.00 82.81 102 TRP A C 1
ATOM 799 O O . TRP A 1 102 ? 12.969 -8.238 -11.627 1.00 82.81 102 TRP A O 1
ATOM 809 N N . SER A 1 103 ? 14.559 -9.144 -10.324 1.00 81.31 103 SER A N 1
ATOM 810 C CA . SER A 1 103 ? 13.660 -9.868 -9.435 1.00 81.31 103 SER A CA 1
ATOM 811 C C . SER A 1 103 ? 14.173 -9.817 -8.000 1.00 81.31 103 SER A C 1
ATOM 813 O O . SER A 1 103 ? 15.308 -9.413 -7.712 1.00 81.31 103 SER A O 1
ATOM 815 N N . TRP A 1 104 ? 13.322 -10.221 -7.064 1.00 81.19 104 TRP A N 1
ATOM 816 C CA . TRP A 1 104 ? 13.677 -10.278 -5.653 1.00 81.19 104 TRP A CA 1
ATOM 817 C C . TRP A 1 104 ? 14.796 -11.285 -5.393 1.00 81.19 104 TRP A C 1
ATOM 819 O O . TRP A 1 104 ? 14.668 -12.449 -5.739 1.00 81.19 104 TRP A O 1
ATOM 829 N N . PHE A 1 105 ? 15.834 -10.904 -4.645 1.00 80.19 105 PHE A N 1
ATOM 830 C CA . PHE A 1 105 ? 16.906 -11.840 -4.267 1.00 80.19 105 PHE A CA 1
ATOM 831 C C . PHE A 1 105 ? 16.402 -13.082 -3.502 1.00 80.19 105 PHE A C 1
ATOM 833 O O . PHE A 1 105 ? 16.951 -14.168 -3.646 1.00 80.19 105 PHE A O 1
ATOM 840 N N . VAL A 1 106 ? 15.358 -12.923 -2.677 1.00 76.06 106 VAL A N 1
ATOM 841 C CA . VAL A 1 106 ? 14.837 -13.998 -1.812 1.00 76.06 106 VAL A CA 1
ATOM 842 C C . VAL A 1 106 ? 13.864 -14.921 -2.547 1.00 76.06 106 VAL A C 1
ATOM 844 O O . VAL A 1 106 ? 13.855 -16.121 -2.292 1.00 76.06 106 VAL A O 1
ATOM 847 N N . PHE A 1 107 ? 13.027 -14.369 -3.426 1.00 71.31 107 PHE A N 1
ATOM 848 C CA . PHE A 1 107 ? 11.924 -15.107 -4.051 1.00 71.31 107 PHE A CA 1
ATOM 849 C C . PHE A 1 107 ? 12.127 -15.331 -5.556 1.00 71.31 107 PHE A C 1
ATOM 851 O O . PHE A 1 107 ? 11.496 -16.216 -6.117 1.00 71.31 107 PHE A O 1
ATOM 858 N N . GLY A 1 108 ? 13.007 -14.578 -6.218 1.00 75.00 108 GLY A N 1
ATOM 859 C CA . GLY A 1 108 ? 13.140 -14.575 -7.675 1.00 75.00 108 GLY A CA 1
ATOM 860 C C . GLY A 1 108 ? 11.793 -14.345 -8.367 1.00 75.00 108 GLY A C 1
ATOM 861 O O . GLY A 1 108 ? 10.946 -13.605 -7.859 1.00 75.00 108 GLY A O 1
ATOM 862 N N . ASN A 1 109 ? 11.582 -15.059 -9.474 1.00 75.44 109 ASN A N 1
ATOM 863 C CA . ASN A 1 109 ? 10.335 -15.074 -10.245 1.00 75.44 109 ASN A CA 1
ATOM 864 C C . ASN A 1 109 ? 9.372 -16.159 -9.733 1.00 75.44 109 ASN A C 1
ATOM 866 O O . ASN A 1 109 ? 9.038 -17.124 -10.424 1.00 75.44 109 ASN A O 1
ATOM 870 N N . TRP A 1 110 ? 8.996 -16.084 -8.456 1.00 82.75 110 TRP A N 1
ATOM 871 C CA . TRP A 1 110 ? 8.193 -17.137 -7.836 1.00 82.75 110 TRP A CA 1
ATOM 872 C C . TRP A 1 110 ? 6.743 -17.107 -8.331 1.00 82.75 110 TRP A C 1
ATOM 874 O O . TRP A 1 110 ? 5.974 -16.224 -7.953 1.00 82.75 110 TRP A O 1
ATOM 884 N N . ALA A 1 111 ? 6.332 -18.133 -9.080 1.00 83.31 111 A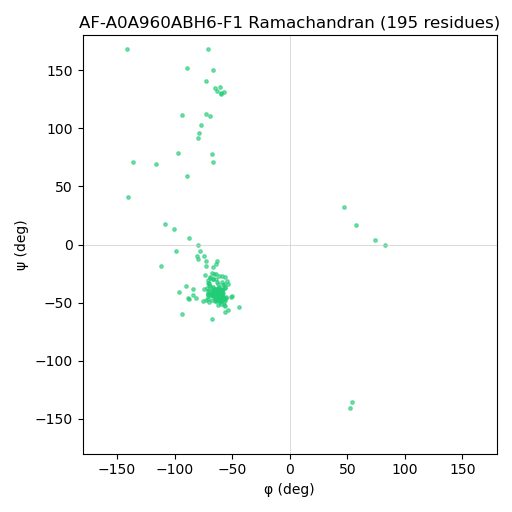LA A N 1
ATOM 885 C CA . ALA A 1 111 ? 4.970 -18.248 -9.615 1.00 83.31 111 ALA A CA 1
ATOM 886 C C . ALA A 1 111 ? 3.867 -18.118 -8.541 1.00 83.31 111 ALA A C 1
ATOM 888 O O . ALA A 1 111 ? 2.807 -17.547 -8.796 1.00 83.31 111 ALA A O 1
ATOM 889 N N . LEU A 1 112 ? 4.108 -18.597 -7.310 1.00 85.88 112 LEU A N 1
ATOM 890 C CA . LEU A 1 112 ? 3.141 -18.432 -6.220 1.00 85.88 112 LEU A CA 1
ATOM 891 C C . LEU A 1 112 ? 2.993 -16.963 -5.802 1.00 85.88 112 LEU A C 1
ATOM 893 O O . LEU A 1 112 ? 1.880 -16.527 -5.517 1.00 85.88 112 LEU A O 1
ATOM 897 N N . LEU A 1 113 ? 4.088 -16.196 -5.770 1.00 86.88 113 LEU A N 1
ATOM 898 C CA . LEU A 1 113 ? 4.026 -14.768 -5.466 1.00 86.88 113 LEU A CA 1
ATOM 899 C C . LEU A 1 113 ? 3.247 -14.023 -6.554 1.00 86.88 113 LEU A C 1
ATOM 901 O O . LEU A 1 113 ? 2.383 -13.219 -6.214 1.00 86.88 113 LEU A O 1
ATOM 905 N N . GLY A 1 114 ? 3.475 -14.359 -7.825 1.00 87.06 114 GLY A N 1
ATOM 906 C CA . GLY A 1 114 ? 2.685 -13.866 -8.958 1.00 87.06 114 GLY A CA 1
ATOM 907 C C . GLY A 1 114 ? 1.200 -14.094 -8.807 1.00 87.06 114 GLY A C 1
ATOM 908 O O . GLY A 1 114 ? 0.407 -13.155 -8.788 1.00 87.06 114 GLY A O 1
ATOM 909 N N . PHE A 1 115 ? 0.835 -15.359 -8.608 1.00 89.75 115 PHE A N 1
ATOM 910 C CA . PHE A 1 115 ? -0.548 -15.742 -8.383 1.00 89.75 115 PHE A CA 1
ATOM 911 C C . PHE A 1 115 ? -1.163 -14.979 -7.204 1.00 89.75 115 PHE A C 1
ATOM 913 O O . PHE A 1 115 ? -2.278 -14.473 -7.313 1.00 89.75 115 PHE A O 1
ATOM 920 N N . LEU A 1 116 ? -0.446 -14.858 -6.081 1.00 93.25 116 LEU A N 1
ATOM 921 C CA . LEU A 1 116 ? -0.929 -14.115 -4.917 1.00 93.25 116 LEU A CA 1
ATOM 922 C C . LEU A 1 116 ? -1.113 -12.623 -5.214 1.00 93.25 116 LEU A C 1
ATOM 924 O O . LEU A 1 116 ? -2.080 -12.041 -4.725 1.00 93.25 116 LEU A O 1
ATOM 928 N N . GLN A 1 117 ? -0.227 -12.009 -6.001 1.00 93.06 117 GLN A N 1
ATOM 929 C CA . GLN A 1 117 ? -0.352 -10.615 -6.434 1.00 93.06 117 GLN A CA 1
ATOM 930 C C . GLN A 1 117 ? -1.596 -10.411 -7.313 1.00 93.06 117 GLN A C 1
ATOM 932 O O . GLN A 1 117 ? -2.374 -9.489 -7.064 1.00 93.06 117 GLN A O 1
ATOM 937 N N . ASP A 1 118 ? -1.835 -11.281 -8.291 1.00 92.81 118 ASP A N 1
ATOM 938 C CA . ASP A 1 118 ? -2.991 -11.155 -9.185 1.00 92.81 118 ASP A CA 1
ATOM 939 C C . ASP A 1 118 ? -4.301 -11.461 -8.456 1.00 92.81 118 ASP A C 1
ATOM 941 O O . ASP A 1 118 ? -5.267 -10.693 -8.524 1.00 92.81 118 ASP A O 1
ATOM 945 N N . PHE A 1 119 ? -4.317 -12.528 -7.656 1.00 95.88 119 PHE A N 1
ATOM 946 C CA . PHE A 1 119 ? -5.451 -12.878 -6.810 1.00 95.88 119 PHE A CA 1
ATOM 947 C C . PHE A 1 119 ? -5.817 -11.731 -5.863 1.00 95.88 119 PHE A C 1
ATOM 949 O O . PHE A 1 119 ? -6.982 -11.324 -5.791 1.00 95.88 119 PHE A O 1
ATOM 956 N N . ILE A 1 120 ? -4.835 -11.171 -5.147 1.00 97.19 120 ILE A N 1
ATOM 957 C CA . ILE A 1 120 ? -5.109 -10.113 -4.175 1.00 97.19 120 ILE A CA 1
ATOM 958 C C . ILE A 1 120 ? -5.496 -8.797 -4.853 1.00 97.19 120 ILE A C 1
ATOM 960 O O . ILE A 1 120 ? -6.300 -8.055 -4.291 1.00 97.19 120 ILE A O 1
ATOM 964 N N . ALA A 1 121 ? -4.996 -8.510 -6.061 1.00 96.88 121 ALA A N 1
ATOM 965 C CA . ALA A 1 121 ? -5.420 -7.351 -6.842 1.00 96.88 121 ALA A CA 1
ATOM 966 C C . ALA A 1 121 ? -6.918 -7.431 -7.179 1.00 96.88 121 ALA A C 1
ATOM 968 O O . ALA A 1 121 ? -7.658 -6.471 -6.940 1.00 96.88 121 ALA A O 1
ATOM 969 N N . VAL A 1 122 ? -7.394 -8.597 -7.633 1.00 97.06 122 VAL A N 1
ATOM 970 C CA . VAL A 1 122 ? -8.823 -8.833 -7.895 1.00 97.06 122 VAL A CA 1
ATOM 971 C C . VAL A 1 122 ? -9.640 -8.731 -6.605 1.00 97.06 122 VAL A C 1
ATOM 973 O O . VAL A 1 122 ? -10.650 -8.023 -6.566 1.00 97.06 122 VAL A O 1
ATOM 976 N N . MET A 1 123 ? -9.197 -9.370 -5.517 1.00 98.25 123 MET A N 1
ATOM 977 C CA . MET A 1 123 ? -9.894 -9.288 -4.227 1.00 98.25 123 MET A CA 1
ATOM 978 C C . MET A 1 123 ? -9.936 -7.856 -3.671 1.00 98.25 123 MET A C 1
ATOM 980 O O . MET A 1 123 ? -10.936 -7.456 -3.071 1.00 98.25 123 MET A O 1
ATOM 984 N N . CYS A 1 124 ? -8.894 -7.054 -3.904 1.00 98.12 124 CYS A N 1
ATOM 985 C CA . CYS A 1 124 ? -8.859 -5.640 -3.541 1.00 98.12 124 CYS A CA 1
ATOM 986 C C . CYS A 1 124 ? -9.925 -4.843 -4.303 1.00 98.12 124 CYS A C 1
ATOM 988 O O . CYS A 1 124 ? -10.690 -4.105 -3.679 1.00 98.12 124 CYS A O 1
ATOM 990 N N . LEU A 1 125 ? -10.048 -5.037 -5.624 1.00 97.62 125 LEU A N 1
ATOM 991 C CA . LEU A 1 125 ? -11.101 -4.398 -6.427 1.00 97.62 125 LEU A CA 1
ATOM 992 C C . LEU A 1 125 ? -12.502 -4.769 -5.930 1.00 97.62 125 LEU A C 1
ATOM 994 O O . LEU A 1 125 ? -13.348 -3.888 -5.766 1.00 97.62 125 LEU A O 1
ATOM 998 N N . LEU A 1 126 ? -12.741 -6.045 -5.613 1.00 98.12 126 LEU A N 1
ATOM 999 C CA . LEU A 1 126 ? -14.008 -6.478 -5.014 1.00 98.12 126 LEU A CA 1
ATOM 1000 C C . LEU A 1 126 ? -14.252 -5.803 -3.655 1.00 98.12 126 LEU A C 1
ATOM 1002 O O . LEU A 1 126 ? -15.353 -5.315 -3.395 1.00 98.12 126 LEU A O 1
ATOM 1006 N N . GLY A 1 127 ? -13.227 -5.704 -2.805 1.00 97.75 127 GLY A N 1
ATOM 1007 C CA . GLY A 1 127 ? -13.299 -4.982 -1.533 1.00 97.75 127 GLY A CA 1
ATOM 1008 C C . GLY A 1 127 ? -13.643 -3.498 -1.707 1.00 97.75 127 GLY A C 1
ATOM 1009 O O . GLY A 1 127 ? -14.462 -2.956 -0.960 1.00 97.75 127 GLY A O 1
ATOM 1010 N N . LEU A 1 128 ? -13.091 -2.849 -2.734 1.00 97.56 128 LEU A N 1
ATOM 1011 C CA . LEU A 1 128 ? -13.416 -1.473 -3.112 1.00 97.56 128 LEU A CA 1
ATOM 1012 C C . LEU A 1 128 ? -14.886 -1.325 -3.505 1.00 97.56 128 LEU A C 1
ATOM 1014 O O . LEU A 1 128 ? -15.554 -0.415 -3.009 1.00 97.56 128 LEU A O 1
ATOM 1018 N N . VAL A 1 129 ? -15.405 -2.236 -4.331 1.00 97.75 129 VAL A N 1
ATOM 1019 C CA . VAL A 1 129 ? -16.826 -2.270 -4.708 1.00 97.75 129 VAL A CA 1
ATOM 1020 C C . VAL A 1 129 ? -17.707 -2.436 -3.469 1.00 97.75 129 VAL A C 1
ATOM 1022 O O . VAL A 1 129 ? -18.677 -1.695 -3.303 1.00 97.75 129 VAL A O 1
ATOM 1025 N N . VAL A 1 130 ? -17.345 -3.336 -2.549 1.00 97.69 130 VAL A N 1
ATOM 1026 C CA . VAL A 1 130 ? -18.068 -3.525 -1.281 1.00 97.69 130 VAL A CA 1
ATOM 1027 C C . VAL A 1 130 ? -18.067 -2.241 -0.449 1.00 97.69 130 VAL A C 1
ATOM 1029 O O . VAL A 1 130 ? -19.126 -1.809 0.011 1.00 97.69 130 VAL A O 1
ATOM 1032 N N . PHE A 1 131 ? -16.920 -1.582 -0.271 1.00 96.69 131 PHE A N 1
ATOM 1033 C CA . PHE A 1 131 ? -16.856 -0.331 0.489 1.00 96.69 131 PHE A CA 1
ATOM 1034 C C . PHE A 1 131 ? -17.611 0.813 -0.169 1.00 96.69 131 PHE A C 1
ATOM 1036 O O . PHE A 1 131 ? -18.254 1.597 0.533 1.00 96.69 131 PHE A O 1
ATOM 1043 N N . TRP A 1 132 ? -17.549 0.913 -1.494 1.00 96.25 132 TRP A N 1
ATOM 1044 C CA . TRP A 1 132 ? -18.339 1.870 -2.254 1.00 96.25 132 TRP A CA 1
ATOM 1045 C C . TRP A 1 132 ? -19.835 1.635 -2.027 1.00 96.25 132 TRP A C 1
ATOM 1047 O O . TRP A 1 132 ? -20.540 2.547 -1.595 1.00 96.25 132 TRP A O 1
ATOM 1057 N N . ALA A 1 133 ? -20.306 0.396 -2.195 1.00 95.81 133 ALA A N 1
ATOM 1058 C CA . ALA A 1 133 ? -21.705 0.022 -2.005 1.00 95.81 133 ALA A CA 1
ATOM 1059 C C . ALA A 1 133 ? -22.197 0.269 -0.568 1.00 95.81 133 ALA A C 1
ATOM 1061 O O . ALA A 1 133 ? -23.274 0.834 -0.369 1.00 95.81 133 ALA A O 1
ATOM 1062 N N . ILE A 1 134 ? -21.407 -0.100 0.449 1.00 94.25 134 ILE A N 1
ATOM 1063 C CA . ILE A 1 134 ? -21.728 0.182 1.858 1.00 94.25 134 ILE A CA 1
ATOM 1064 C C . ILE A 1 134 ? -21.852 1.689 2.084 1.00 94.25 134 ILE A C 1
ATOM 1066 O O . ILE A 1 134 ? -22.760 2.126 2.795 1.00 94.25 134 ILE A O 1
ATOM 1070 N N . ARG A 1 135 ? -20.956 2.488 1.495 1.00 93.56 135 ARG A N 1
ATOM 1071 C CA . ARG A 1 135 ? -20.955 3.940 1.672 1.00 93.56 135 ARG A CA 1
ATOM 1072 C C . ARG A 1 135 ? -22.157 4.597 1.007 1.00 93.56 135 ARG A C 1
ATOM 1074 O O . ARG A 1 135 ? -22.807 5.401 1.665 1.00 93.56 135 ARG A O 1
ATOM 1081 N N . LEU A 1 136 ? -22.507 4.183 -0.211 1.00 92.38 136 LEU A N 1
ATOM 1082 C CA . LEU A 1 136 ? -23.715 4.645 -0.898 1.00 92.38 136 LEU A CA 1
ATOM 1083 C C . LEU A 1 136 ? -24.985 4.325 -0.101 1.00 92.38 136 LEU A C 1
ATOM 1085 O O . LEU A 1 136 ? -25.831 5.196 0.073 1.00 92.38 136 LEU A O 1
ATOM 1089 N N . ARG A 1 137 ? -25.101 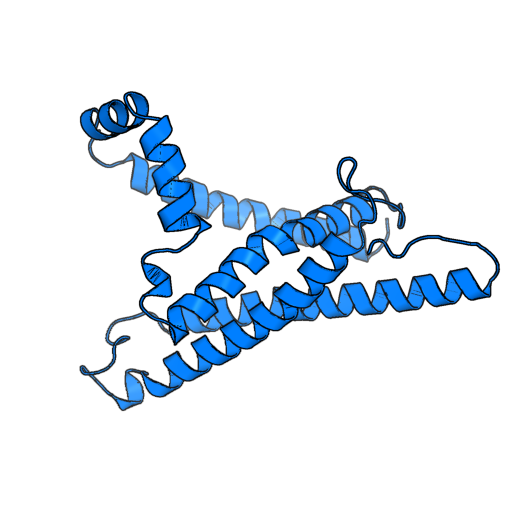3.105 0.438 1.00 91.62 137 ARG A N 1
ATOM 1090 C CA . ARG A 1 137 ? -26.284 2.678 1.210 1.00 91.62 137 ARG A CA 1
ATOM 1091 C C . ARG A 1 137 ? -26.424 3.371 2.561 1.00 91.62 137 ARG A C 1
ATOM 1093 O O . ARG A 1 137 ? -27.533 3.492 3.062 1.00 91.62 137 ARG A O 1
ATOM 1100 N N . ASN A 1 138 ? -25.315 3.794 3.164 1.00 90.81 138 ASN A N 1
ATOM 1101 C CA . ASN A 1 138 ? -25.306 4.395 4.497 1.00 90.81 138 ASN A CA 1
ATOM 1102 C C . ASN A 1 138 ? -25.034 5.904 4.464 1.00 90.81 138 ASN A C 1
ATOM 1104 O O . ASN A 1 138 ? -24.622 6.458 5.481 1.00 90.81 138 ASN A O 1
ATOM 1108 N N . GLN A 1 139 ? -25.194 6.584 3.326 1.00 89.75 139 GLN A N 1
ATOM 1109 C CA . GLN A 1 139 ? -24.784 7.983 3.203 1.00 89.75 139 GLN A CA 1
ATOM 1110 C C . GLN A 1 139 ? -25.708 8.954 3.968 1.00 89.75 139 GLN A C 1
ATOM 1112 O O . GLN A 1 139 ? -26.933 8.789 3.973 1.00 89.75 139 GLN A O 1
ATOM 1117 N N . PRO A 1 140 ? -25.148 9.993 4.614 1.00 87.56 140 PRO A N 1
ATOM 1118 C CA . PRO A 1 140 ? -25.905 10.926 5.442 1.00 87.56 140 PRO A CA 1
ATOM 1119 C C . PRO A 1 140 ? -26.866 11.797 4.636 1.00 87.56 140 PRO A C 1
ATOM 1121 O O . PRO A 1 140 ? -27.874 12.213 5.196 1.00 87.56 140 PRO A O 1
ATOM 1124 N N . GLN A 1 141 ? -26.622 12.017 3.336 1.00 87.75 141 GLN A N 1
ATOM 1125 C CA . GLN A 1 141 ? -27.575 12.723 2.473 1.00 87.75 141 GLN A CA 1
ATOM 1126 C C . GLN A 1 141 ? -28.939 12.019 2.414 1.00 87.75 141 GLN A C 1
ATOM 1128 O O . GLN A 1 141 ? -29.957 12.687 2.300 1.00 87.75 141 GLN A O 1
ATOM 1133 N N . GLN A 1 142 ? -28.965 10.684 2.511 1.00 85.25 142 GLN A N 1
ATOM 1134 C CA . GLN A 1 142 ? -30.202 9.899 2.453 1.00 85.25 142 GLN A CA 1
ATOM 1135 C C . GLN A 1 142 ? -30.746 9.554 3.843 1.00 85.25 142 GLN A C 1
ATOM 1137 O O . GLN A 1 142 ? -31.949 9.612 4.069 1.00 85.25 142 GLN A O 1
ATOM 1142 N N . MET A 1 143 ? -29.875 9.190 4.790 1.00 87.88 143 MET A N 1
ATOM 1143 C CA . MET A 1 143 ? -30.304 8.683 6.105 1.00 87.88 143 MET A CA 1
ATOM 1144 C C . MET A 1 143 ? -30.289 9.734 7.228 1.00 87.88 143 MET A C 1
ATOM 1146 O O . MET A 1 143 ? -30.682 9.434 8.361 1.00 87.88 143 MET A O 1
ATOM 1150 N N . GLY A 1 144 ? -29.798 10.948 6.968 1.00 90.12 144 GLY A N 1
ATOM 1151 C CA . GLY A 1 144 ? -29.642 11.990 7.983 1.00 90.12 144 GLY A CA 1
ATOM 1152 C C . GLY A 1 144 ? -28.829 11.502 9.189 1.00 90.12 144 GLY A C 1
ATOM 1153 O O . GLY A 1 144 ? -27.827 10.802 9.040 1.00 90.12 144 GLY A O 1
ATOM 1154 N N . ARG A 1 145 ? -29.289 11.820 10.406 1.00 90.31 145 ARG A N 1
ATOM 1155 C CA . ARG A 1 145 ? -28.622 11.445 11.673 1.00 90.31 145 ARG A CA 1
ATOM 1156 C C . ARG A 1 145 ? -28.546 9.935 11.929 1.00 90.31 145 ARG A C 1
ATOM 1158 O O . ARG A 1 145 ? -27.769 9.517 12.778 1.00 90.31 145 ARG A O 1
ATOM 1165 N N . LYS A 1 146 ? -29.342 9.124 11.221 1.00 90.69 146 LYS A N 1
ATOM 1166 C CA . LYS A 1 146 ? -29.308 7.655 11.329 1.00 90.69 146 LYS A CA 1
ATOM 1167 C C . LYS A 1 146 ? -28.151 7.036 10.535 1.00 90.69 146 LYS A C 1
ATOM 1169 O O . LYS A 1 146 ? -27.864 5.855 10.699 1.00 90.69 146 LYS A O 1
ATOM 1174 N N . SER A 1 147 ? -27.492 7.812 9.672 1.00 91.56 147 SER A N 1
ATOM 1175 C CA . SER A 1 147 ? -26.310 7.368 8.934 1.00 91.56 147 SER A CA 1
ATOM 1176 C C . SER A 1 147 ? -25.141 7.079 9.874 1.00 91.56 147 SER A C 1
ATOM 1178 O O . SER A 1 147 ? -24.759 7.924 10.682 1.00 91.56 147 SER A O 1
ATOM 1180 N N . ARG A 1 148 ? -24.467 5.943 9.661 1.00 87.62 148 ARG A N 1
ATOM 1181 C CA . ARG A 1 148 ? -23.160 5.648 10.276 1.00 87.62 148 ARG A CA 1
ATOM 1182 C C . ARG A 1 148 ? -22.104 6.724 9.980 1.00 87.62 148 ARG A C 1
ATOM 1184 O O . ARG A 1 148 ? -21.164 6.887 10.750 1.00 87.62 148 ARG A O 1
ATOM 1191 N N . PHE A 1 149 ? -22.234 7.416 8.854 1.00 89.38 149 PHE A N 1
ATOM 1192 C CA . PHE A 1 149 ? -21.294 8.428 8.382 1.00 89.38 149 PHE A CA 1
ATOM 1193 C C . PHE A 1 149 ? -21.770 9.861 8.662 1.00 89.38 149 PHE A C 1
ATOM 1195 O O . PHE A 1 149 ? -21.208 10.811 8.115 1.00 89.38 149 PHE A O 1
ATOM 1202 N N . PHE A 1 150 ? -22.793 10.048 9.502 1.00 89.81 150 PHE A N 1
ATOM 1203 C CA . PHE A 1 150 ? -23.217 11.383 9.912 1.00 89.81 150 PHE A CA 1
ATOM 1204 C C . PHE A 1 150 ? -22.065 12.121 10.618 1.00 89.81 150 PHE A C 1
ATOM 1206 O O . PHE A 1 150 ? -21.408 11.567 11.495 1.00 89.81 150 PHE A O 1
ATOM 1213 N N . GLY A 1 151 ? -21.776 13.356 10.194 1.00 88.56 151 GLY A N 1
ATOM 1214 C CA . GLY A 1 151 ? -20.643 14.147 10.699 1.00 88.56 151 GLY A CA 1
ATOM 1215 C C . GLY A 1 151 ? -19.255 13.709 10.203 1.00 88.56 151 GLY A C 1
ATOM 1216 O O . GLY A 1 151 ? -18.257 14.278 10.632 1.00 88.56 151 GLY A O 1
ATOM 1217 N N . SER A 1 152 ? -19.161 12.721 9.304 1.00 87.88 152 SER A N 1
ATOM 1218 C CA . SER A 1 152 ? -17.885 12.261 8.734 1.00 87.88 152 SER A CA 1
ATOM 1219 C C . SER A 1 152 ? -17.483 13.033 7.469 1.00 87.88 152 SER A C 1
ATOM 1221 O O . SER A 1 152 ? -18.329 13.457 6.682 1.00 87.88 152 SER A O 1
ATOM 1223 N N . HIS A 1 153 ? -16.176 13.136 7.205 1.00 89.12 153 HIS A N 1
ATOM 1224 C CA . HIS A 1 153 ? -15.643 13.728 5.971 1.00 89.12 153 HIS A CA 1
ATOM 1225 C C . HIS A 1 153 ? -15.694 12.736 4.794 1.00 89.12 153 HIS A C 1
ATOM 1227 O O . HIS A 1 153 ? -14.760 11.969 4.560 1.00 89.12 153 HIS A O 1
ATOM 1233 N N . LEU A 1 154 ? -16.788 12.757 4.028 1.00 89.00 154 LEU A N 1
ATOM 1234 C CA . LEU A 1 154 ? -16.998 11.832 2.903 1.00 89.00 154 LEU A CA 1
ATOM 1235 C C . LEU A 1 154 ? -16.080 12.089 1.702 1.00 89.00 154 LEU A C 1
ATOM 1237 O O . LEU A 1 154 ? -15.675 11.134 1.047 1.00 89.00 154 LEU A O 1
ATOM 1241 N N . GLY A 1 155 ? -15.744 13.352 1.418 1.00 91.06 155 GLY A N 1
ATOM 1242 C CA . GLY A 1 155 ? -14.908 13.728 0.271 1.00 91.06 155 GLY A CA 1
ATOM 1243 C C . GLY A 1 155 ? -13.549 13.019 0.277 1.00 91.06 155 GLY A C 1
ATOM 1244 O O . GLY A 1 155 ? -13.277 12.240 -0.637 1.00 91.06 155 GLY A O 1
ATOM 1245 N N . PRO A 1 156 ? -12.734 13.184 1.337 1.00 93.38 156 PRO A N 1
ATOM 1246 C CA . PRO A 1 156 ? -11.483 12.445 1.488 1.00 93.38 156 PRO A CA 1
ATOM 1247 C C . PRO A 1 156 ? -11.668 10.925 1.449 1.00 93.38 156 PRO A C 1
ATOM 1249 O O . PRO A 1 156 ? -10.848 10.234 0.861 1.00 93.38 156 PRO A O 1
ATOM 1252 N N . ALA A 1 157 ? -12.759 10.389 2.010 1.00 91.81 157 ALA A N 1
ATOM 1253 C CA . ALA A 1 157 ? -13.007 8.948 2.004 1.00 91.81 157 ALA A CA 1
ATOM 1254 C C . ALA A 1 157 ? -13.235 8.385 0.588 1.00 91.81 157 ALA A C 1
ATOM 1256 O O . ALA A 1 157 ? -12.708 7.323 0.255 1.00 91.81 157 ALA A O 1
ATOM 1257 N N . TYR A 1 158 ? -14.005 9.086 -0.249 1.00 94.00 158 TYR A N 1
ATOM 1258 C CA . TYR A 1 158 ? -14.195 8.713 -1.652 1.00 94.00 158 TYR A CA 1
ATOM 1259 C C . TYR A 1 158 ? -12.929 8.938 -2.478 1.00 94.00 158 TYR A C 1
ATOM 1261 O O . TYR A 1 158 ? -12.582 8.088 -3.296 1.00 94.00 158 TYR A O 1
ATOM 1269 N N . PHE A 1 159 ? -12.201 10.025 -2.214 1.00 95.62 159 PHE A N 1
ATOM 1270 C CA . PHE A 1 159 ? -10.915 10.291 -2.851 1.00 95.62 159 PHE A CA 1
ATOM 1271 C C . PHE A 1 159 ? -9.896 9.183 -2.558 1.00 95.62 159 PHE A C 1
ATOM 1273 O O . PHE A 1 159 ? -9.261 8.681 -3.478 1.00 95.62 159 PHE A O 1
ATOM 1280 N N . THR A 1 160 ? -9.786 8.725 -1.308 1.00 95.19 160 THR A N 1
ATOM 1281 C CA . THR A 1 160 ? -8.927 7.587 -0.960 1.00 95.19 160 THR A CA 1
ATOM 1282 C C . THR A 1 160 ? -9.357 6.317 -1.689 1.00 95.19 160 THR A C 1
ATOM 1284 O O . THR A 1 160 ? -8.500 5.619 -2.217 1.00 95.19 160 THR A O 1
ATOM 1287 N N . LEU A 1 161 ? -10.660 6.024 -1.780 1.00 95.44 161 LEU A N 1
ATOM 1288 C CA . LEU A 1 161 ? -11.129 4.844 -2.513 1.00 95.44 161 LEU A CA 1
ATOM 1289 C C . LEU A 1 161 ? -10.743 4.906 -3.998 1.00 95.44 161 LEU A C 1
ATOM 1291 O O . LEU A 1 161 ? -10.284 3.916 -4.561 1.00 95.44 161 LEU A O 1
ATOM 1295 N N . PHE A 1 162 ? -10.872 6.087 -4.602 1.00 97.19 162 PHE A N 1
ATOM 1296 C CA . PHE A 1 162 ? -10.431 6.344 -5.966 1.00 97.19 162 PHE A CA 1
ATOM 1297 C C . PHE A 1 162 ? -8.908 6.216 -6.120 1.00 97.19 162 PHE A C 1
ATOM 1299 O O . PHE A 1 162 ? -8.443 5.622 -7.088 1.00 97.19 162 PHE A O 1
ATOM 1306 N N . MET A 1 163 ? -8.106 6.702 -5.171 1.00 96.62 163 MET A N 1
ATOM 1307 C CA . MET A 1 163 ? -6.648 6.532 -5.206 1.00 96.62 163 MET A CA 1
ATOM 1308 C C . MET A 1 163 ? -6.234 5.059 -5.095 1.00 96.62 163 MET A C 1
ATOM 1310 O O . MET A 1 163 ? -5.350 4.628 -5.829 1.00 96.62 163 MET A O 1
ATOM 1314 N N . ILE A 1 164 ? -6.902 4.261 -4.254 1.00 96.38 164 ILE A N 1
ATOM 1315 C CA . ILE A 1 164 ? -6.635 2.815 -4.174 1.00 96.38 164 ILE A CA 1
ATOM 1316 C C . ILE A 1 164 ? -6.998 2.136 -5.495 1.00 96.38 164 ILE A C 1
ATOM 1318 O O . ILE A 1 164 ? -6.221 1.330 -5.995 1.00 96.38 164 ILE A O 1
ATOM 1322 N N . PHE A 1 165 ? -8.127 2.505 -6.107 1.00 97.62 165 PHE A N 1
ATOM 1323 C CA . PHE A 1 165 ? -8.477 2.023 -7.443 1.00 97.62 165 PHE A CA 1
ATOM 1324 C C . PHE A 1 165 ? -7.359 2.337 -8.448 1.00 97.62 165 PHE A C 1
ATOM 1326 O O . PHE A 1 165 ? -6.944 1.439 -9.177 1.00 97.62 165 PHE A O 1
ATOM 1333 N N . ASN A 1 166 ? -6.822 3.567 -8.430 1.00 96.06 166 ASN A N 1
ATOM 1334 C CA . ASN A 1 166 ? -5.714 3.986 -9.296 1.00 96.06 166 ASN A CA 1
ATOM 1335 C C . ASN A 1 166 ? -4.452 3.151 -9.138 1.00 96.06 166 ASN A C 1
ATOM 1337 O O . ASN A 1 166 ? -3.822 2.806 -10.132 1.00 96.06 166 ASN A O 1
ATOM 1341 N N . VAL A 1 167 ? -4.121 2.776 -7.911 1.00 94.38 167 VAL A N 1
ATOM 1342 C CA . VAL A 1 167 ? -2.988 1.895 -7.636 1.00 94.38 167 VAL A CA 1
ATOM 1343 C C . VAL A 1 167 ? -3.202 0.515 -8.273 1.00 94.38 167 VAL A C 1
ATOM 1345 O O . VAL A 1 167 ? -2.288 -0.015 -8.896 1.00 94.38 167 VAL A O 1
ATOM 1348 N N . ILE A 1 168 ? -4.415 -0.044 -8.203 1.00 96.00 168 ILE A N 1
ATOM 1349 C CA . ILE A 1 168 ? -4.684 -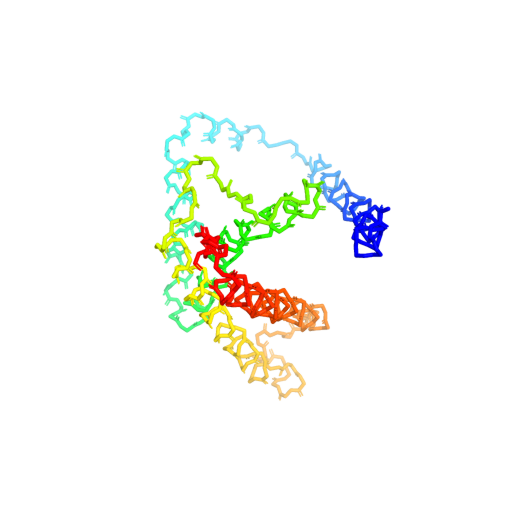1.384 -8.742 1.00 96.00 168 ILE A CA 1
ATOM 1350 C C . ILE A 1 168 ? -4.781 -1.400 -10.271 1.00 96.00 168 ILE A C 1
ATOM 1352 O O . ILE A 1 168 ? -4.151 -2.241 -10.907 1.00 96.00 168 ILE A O 1
ATOM 1356 N N . TRP A 1 169 ? -5.548 -0.500 -10.895 1.00 94.88 169 TRP A N 1
ATOM 1357 C CA . TRP A 1 169 ? -5.733 -0.579 -12.352 1.00 94.88 169 TRP A CA 1
ATOM 1358 C C . TRP A 1 169 ? -4.454 -0.224 -13.120 1.00 94.88 169 TRP A C 1
ATOM 1360 O O . TRP A 1 169 ? -4.188 -0.825 -14.159 1.00 94.88 169 TRP A O 1
ATOM 1370 N N . THR A 1 170 ? -3.626 0.690 -12.600 1.00 93.06 170 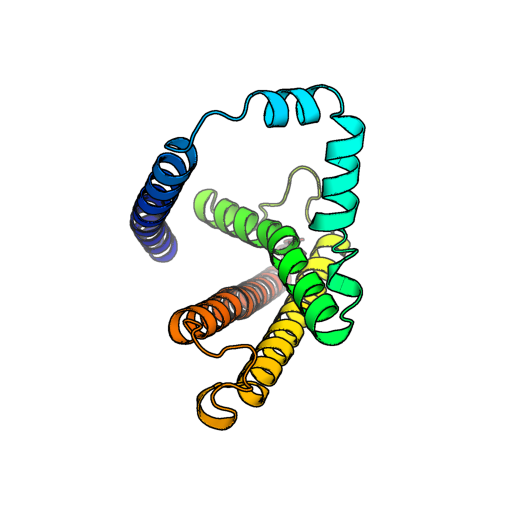THR A N 1
ATOM 1371 C CA . THR A 1 170 ? -2.326 0.995 -13.220 1.00 93.06 170 THR A CA 1
ATOM 1372 C C . THR A 1 170 ? -1.328 -0.149 -13.045 1.00 93.06 170 THR A C 1
ATOM 1374 O O . THR A 1 170 ? -0.563 -0.416 -13.967 1.00 93.06 170 THR A O 1
ATOM 1377 N N . MET A 1 171 ? -1.378 -0.886 -11.928 1.00 91.06 171 MET A N 1
ATOM 1378 C CA . MET A 1 171 ? -0.620 -2.130 -11.750 1.00 91.06 171 MET A CA 1
ATOM 1379 C C . MET A 1 171 ? -1.020 -3.179 -12.796 1.00 91.06 171 MET A C 1
ATOM 1381 O O . MET A 1 171 ? -0.146 -3.747 -13.447 1.00 91.06 171 MET A O 1
ATOM 1385 N N . LEU A 1 172 ? -2.322 -3.398 -13.013 1.00 91.06 172 LEU A N 1
ATOM 1386 C CA . LEU A 1 172 ? -2.804 -4.346 -14.028 1.00 91.06 172 LEU A CA 1
ATOM 1387 C C . LEU A 1 172 ? -2.376 -3.929 -15.443 1.00 91.06 172 LEU A C 1
ATOM 1389 O O . LEU A 1 172 ? -1.992 -4.775 -16.246 1.00 91.06 172 LEU A O 1
ATOM 1393 N N . MET A 1 173 ? -2.386 -2.626 -15.736 1.00 90.12 173 MET A N 1
ATOM 1394 C CA . MET A 1 173 ? -1.885 -2.091 -17.004 1.00 90.12 173 MET A CA 1
ATOM 1395 C C . MET A 1 173 ? -0.375 -2.316 -17.170 1.00 90.12 173 MET A C 1
ATOM 1397 O O . MET A 1 173 ? 0.059 -2.753 -18.233 1.00 90.12 173 MET A O 1
ATOM 1401 N N . TYR A 1 174 ? 0.417 -2.061 -16.124 1.00 84.88 174 TYR A N 1
ATOM 1402 C CA . TYR A 1 174 ? 1.853 -2.352 -16.110 1.00 84.88 174 TYR A CA 1
ATOM 1403 C C . TYR A 1 174 ? 2.122 -3.839 -16.374 1.00 84.88 174 TYR A C 1
ATOM 1405 O O . TYR A 1 174 ? 2.929 -4.171 -17.239 1.00 84.88 174 TYR A O 1
ATOM 1413 N N . ARG A 1 175 ? 1.375 -4.726 -15.712 1.00 83.50 175 ARG A N 1
ATOM 1414 C CA . ARG A 1 175 ? 1.480 -6.178 -15.890 1.00 83.50 175 ARG A CA 1
ATOM 1415 C C . ARG A 1 175 ? 1.126 -6.626 -17.310 1.00 83.50 175 ARG A C 1
ATOM 1417 O O . ARG A 1 175 ? 1.866 -7.399 -17.909 1.00 83.50 175 ARG A O 1
ATOM 1424 N N . GLY A 1 176 ? 0.045 -6.097 -17.883 1.00 84.50 176 GLY A N 1
ATOM 1425 C CA . GLY A 1 176 ? -0.332 -6.380 -19.273 1.00 84.50 176 GLY A CA 1
ATOM 1426 C C . GLY A 1 176 ? 0.724 -5.923 -20.288 1.00 84.50 176 GLY A C 1
ATOM 1427 O O . GLY A 1 176 ? 1.000 -6.627 -21.261 1.00 84.50 176 GLY A O 1
ATOM 1428 N N . ALA A 1 177 ? 1.365 -4.777 -20.038 1.00 83.38 177 ALA A N 1
ATOM 1429 C CA . ALA A 1 177 ? 2.469 -4.300 -20.866 1.00 83.38 177 ALA A CA 1
ATOM 1430 C C . ALA A 1 177 ? 3.700 -5.217 -20.770 1.00 83.38 177 ALA A C 1
ATOM 1432 O O . ALA A 1 177 ? 4.290 -5.540 -21.797 1.00 83.38 177 ALA A O 1
ATOM 1433 N N . GLN A 1 178 ? 4.057 -5.680 -19.566 1.00 77.69 178 GLN A N 1
ATOM 1434 C CA . GLN A 1 178 ? 5.157 -6.633 -19.377 1.00 77.69 178 GLN A CA 1
ATOM 1435 C C . GLN A 1 178 ? 4.909 -7.954 -20.109 1.00 77.69 178 GLN A C 1
ATOM 1437 O O . GLN A 1 178 ? 5.802 -8.429 -20.803 1.00 77.69 178 GLN A O 1
ATOM 1442 N N . TYR A 1 179 ? 3.695 -8.504 -20.005 1.00 76.56 179 TYR A N 1
ATOM 1443 C CA . TYR A 1 179 ? 3.317 -9.737 -20.701 1.00 76.56 179 TYR A CA 1
ATOM 1444 C C . TYR A 1 179 ? 3.499 -9.613 -22.216 1.00 76.56 179 TYR A C 1
ATOM 1446 O O . TYR A 1 179 ? 4.114 -10.464 -22.848 1.00 76.56 179 TYR A O 1
ATOM 1454 N N . THR A 1 180 ? 3.019 -8.503 -22.781 1.00 78.31 180 THR A N 1
ATOM 1455 C CA . THR A 1 180 ? 3.116 -8.241 -24.220 1.00 78.31 180 THR A CA 1
ATOM 1456 C C . THR A 1 180 ? 4.576 -8.176 -24.672 1.00 78.31 180 THR A C 1
ATOM 1458 O O . THR A 1 180 ? 4.940 -8.793 -25.665 1.00 78.31 180 THR A O 1
ATOM 1461 N N . VAL A 1 181 ? 5.429 -7.455 -23.936 1.00 75.50 181 VAL A N 1
ATOM 1462 C CA . VAL A 1 181 ? 6.862 -7.345 -24.258 1.00 75.50 181 VAL A CA 1
ATOM 1463 C C . VAL A 1 181 ? 7.559 -8.704 -24.175 1.00 75.50 181 VAL A C 1
ATOM 1465 O O . VAL A 1 181 ? 8.341 -9.022 -25.064 1.00 75.50 181 VAL A O 1
ATOM 1468 N N . ALA A 1 182 ? 7.251 -9.506 -23.152 1.00 68.62 182 ALA A N 1
ATOM 1469 C CA . ALA A 1 182 ? 7.818 -10.841 -22.989 1.00 68.62 182 ALA A CA 1
ATOM 1470 C C . ALA A 1 182 ? 7.413 -11.792 -24.129 1.00 68.62 182 ALA A C 1
ATOM 1472 O O . ALA A 1 182 ? 8.223 -12.586 -24.594 1.00 68.62 182 ALA A O 1
ATOM 1473 N N . GLU A 1 183 ? 6.173 -11.709 -24.615 1.00 68.44 183 GLU A N 1
ATOM 1474 C CA . GLU A 1 183 ? 5.716 -12.537 -25.734 1.00 68.44 183 GLU A CA 1
ATOM 1475 C C . GLU A 1 183 ? 6.454 -12.207 -27.044 1.00 68.44 183 GLU A C 1
ATOM 1477 O O . GLU A 1 183 ? 6.830 -13.122 -27.779 1.00 68.44 183 GLU A O 1
ATOM 1482 N N . TYR A 1 184 ? 6.733 -10.925 -27.311 1.00 65.94 184 TYR A N 1
ATOM 1483 C CA . TYR A 1 184 ? 7.513 -10.515 -28.484 1.00 65.94 184 TYR A CA 1
ATOM 1484 C C . TYR A 1 184 ? 8.962 -11.016 -28.436 1.00 65.94 184 TYR A C 1
ATOM 1486 O O . TYR A 1 184 ? 9.455 -11.529 -29.437 1.00 65.94 184 TYR A O 1
ATOM 1494 N N . THR A 1 185 ? 9.642 -10.928 -27.289 1.00 65.06 185 THR A N 1
ATOM 1495 C CA . THR A 1 185 ? 11.032 -11.405 -27.171 1.00 65.06 185 THR A CA 1
ATOM 1496 C C . THR A 1 185 ? 11.140 -12.922 -27.310 1.00 65.06 185 THR A C 1
ATOM 1498 O O . THR A 1 185 ? 12.052 -13.409 -27.976 1.00 65.06 185 THR A O 1
ATOM 1501 N N . LEU A 1 186 ? 10.160 -13.674 -26.793 1.00 62.06 186 LEU A N 1
ATOM 1502 C CA . LEU A 1 186 ? 10.081 -15.124 -27.000 1.00 62.06 186 LEU A CA 1
ATOM 1503 C C . LEU A 1 186 ? 9.926 -15.503 -28.484 1.00 62.06 186 LEU A C 1
ATOM 1505 O O . LEU A 1 186 ? 10.495 -16.506 -28.919 1.00 62.06 186 LEU A O 1
ATOM 1509 N N . GLN A 1 187 ? 9.181 -14.716 -29.270 1.00 61.56 187 GLN A N 1
ATOM 1510 C CA . GLN A 1 187 ? 9.020 -14.946 -30.713 1.00 61.56 187 GLN A CA 1
ATOM 1511 C C . GLN A 1 187 ? 10.306 -14.675 -31.511 1.00 61.56 187 GLN A C 1
ATOM 1513 O O . GLN A 1 187 ? 10.530 -15.328 -32.530 1.00 61.56 187 GLN A O 1
ATOM 1518 N N . GLU A 1 188 ? 11.169 -13.767 -31.049 1.00 64.75 188 GLU A N 1
ATOM 1519 C CA . GLU A 1 188 ? 12.455 -13.446 -31.693 1.00 64.75 188 GLU A CA 1
ATOM 1520 C C . GLU A 1 188 ? 13.575 -14.462 -31.385 1.00 64.75 188 GLU A C 1
ATOM 1522 O O . GLU A 1 188 ? 14.679 -14.357 -31.917 1.00 64.75 188 GLU A O 1
ATOM 1527 N N . GLY A 1 189 ? 13.298 -15.497 -30.582 1.00 53.50 189 GLY A N 1
ATOM 1528 C CA . GLY A 1 189 ? 14.253 -16.564 -30.264 1.00 53.50 189 GLY A CA 1
ATOM 1529 C C . GLY A 1 189 ? 15.230 -16.223 -29.134 1.00 53.50 189 GLY A C 1
ATOM 1530 O O . GLY A 1 189 ? 16.027 -17.078 -28.740 1.00 53.50 189 GLY A O 1
ATOM 1531 N N . GLU A 1 190 ? 15.138 -15.022 -28.559 1.00 55.19 190 GLU A N 1
ATOM 1532 C CA . GLU A 1 190 ? 15.722 -14.721 -27.257 1.00 55.19 190 GLU A CA 1
ATOM 1533 C C . GLU A 1 190 ? 14.810 -15.323 -26.181 1.00 55.19 190 GLU A C 1
ATOM 1535 O O . GLU A 1 190 ? 13.733 -14.812 -25.876 1.00 55.19 190 GLU A O 1
ATOM 1540 N N . TYR A 1 191 ? 15.223 -16.456 -25.606 1.00 44.47 191 TYR A N 1
ATOM 1541 C CA . TYR A 1 191 ? 14.565 -17.028 -24.431 1.00 44.47 191 TYR A CA 1
ATOM 1542 C C . TYR A 1 191 ? 14.788 -16.109 -23.228 1.00 44.47 191 TYR A C 1
ATOM 1544 O O . TYR A 1 191 ? 15.610 -16.390 -22.356 1.00 44.47 191 TYR A O 1
ATOM 1552 N N . ILE A 1 192 ? 14.035 -15.017 -23.152 1.00 49.50 192 ILE A N 1
ATOM 1553 C CA . ILE A 1 192 ? 13.899 -14.305 -21.898 1.00 49.50 192 ILE A CA 1
ATOM 1554 C C . ILE A 1 192 ? 12.894 -15.114 -21.081 1.00 49.50 192 ILE A C 1
ATOM 1556 O O . ILE A 1 192 ? 11.679 -15.006 -21.251 1.00 49.50 192 ILE A O 1
ATOM 1560 N N . GLN A 1 193 ? 13.400 -15.992 -20.211 1.00 46.28 193 GLN A N 1
ATOM 1561 C CA . GLN A 1 193 ? 12.597 -16.538 -19.119 1.00 46.28 193 GLN A CA 1
ATOM 1562 C C . GLN A 1 193 ? 12.257 -15.408 -18.142 1.00 46.28 193 GLN A C 1
ATOM 1564 O O . GLN A 1 193 ? 12.777 -15.336 -17.034 1.00 46.28 193 GLN A O 1
ATOM 1569 N N . THR A 1 194 ? 11.386 -14.496 -18.548 1.00 45.56 194 THR A N 1
ATOM 1570 C CA . THR A 1 194 ? 10.882 -13.437 -17.682 1.00 45.56 194 THR A CA 1
ATOM 1571 C C . THR A 1 194 ? 9.394 -13.318 -17.883 1.00 45.56 194 THR A C 1
ATOM 1573 O O . THR A 1 194 ? 8.871 -12.333 -18.394 1.00 45.56 194 THR A O 1
ATOM 1576 N N . PHE A 1 195 ? 8.687 -14.321 -17.394 1.00 46.25 195 PHE A N 1
ATOM 1577 C CA . PHE A 1 195 ? 7.667 -13.937 -16.442 1.00 46.25 195 PHE A CA 1
ATOM 1578 C C . PHE A 1 195 ? 8.433 -13.467 -15.203 1.00 46.25 195 PHE A C 1
ATOM 1580 O O . PHE A 1 195 ? 9.084 -14.305 -14.575 1.00 46.25 195 PHE A O 1
ATOM 1587 N N . PRO A 1 196 ? 8.438 -12.164 -14.850 1.00 50.25 196 PRO A N 1
ATOM 1588 C CA . PRO A 1 196 ? 8.821 -11.800 -13.497 1.00 50.25 196 PRO A CA 1
ATOM 1589 C C . PRO A 1 196 ? 7.873 -12.503 -12.523 1.00 50.25 196 PRO A C 1
ATOM 1591 O O . PRO A 1 196 ? 8.302 -12.869 -11.439 1.00 50.25 196 PRO A O 1
ATOM 1594 N N . PHE A 1 197 ? 6.636 -12.808 -12.957 1.00 50.12 197 PHE A N 1
ATOM 1595 C CA . PHE A 1 197 ? 5.708 -13.740 -12.326 1.00 50.12 197 PHE A CA 1
ATOM 1596 C C . PHE A 1 197 ? 4.689 -14.318 -13.305 1.00 50.12 197 PHE A C 1
ATOM 1598 O O . PHE A 1 197 ? 4.255 -13.546 -14.191 1.00 50.12 197 PHE A O 1
#

Solvent-accessible surface area (backbone atoms only — not comparable to full-atom values): 10901 Å² total; per-residue (Å²): 132,57,71,67,52,54,50,53,50,54,52,48,67,53,50,50,58,58,51,47,53,51,52,51,49,50,50,53,60,63,68,67,50,83,87,58,64,67,63,53,51,63,41,70,78,37,47,72,61,49,53,52,44,45,49,43,49,61,74,58,28,55,72,46,47,74,44,54,69,70,20,49,27,47,50,35,40,53,50,27,55,62,53,42,45,58,54,53,53,45,54,50,49,25,62,74,70,68,39,88,79,61,60,48,92,90,60,45,53,35,57,68,59,33,50,50,40,54,53,29,49,53,44,24,54,52,19,50,52,50,53,50,53,53,46,68,76,36,31,33,92,80,48,40,86,78,15,90,46,48,96,54,73,58,66,64,55,53,50,50,53,52,51,53,49,52,57,50,57,53,48,54,50,52,50,54,52,49,53,54,55,37,54,55,41,49,73,72,70,48,81,65,88,47,59,66,77

pLDDT: mean 86.95, std 11.76, range [44.47, 98.25]

Nearest PDB structures (foldseek):
  6ixe-assembly1_A  TM=2.296E-01  e=5.549E+00  Homo sapiens

Radius of gyration: 21.37 Å; Cα contacts (8 Å, |Δi|>4): 120; chains: 1; bounding box: 49×36×64 Å

Foldseek 3Di:
DDPVLVVVVVVCVVVVVVVVVVVVVVVCVVVPDDDDVVVVCVCVVCVVVVVVCCCCCPLVVVVLCVVVQLSQLVNLLVVLVVLCVLVVVQVVVCSVVVDLLDADPVQFLPVVSVVVNVVSLVSNVVSLVSVVVL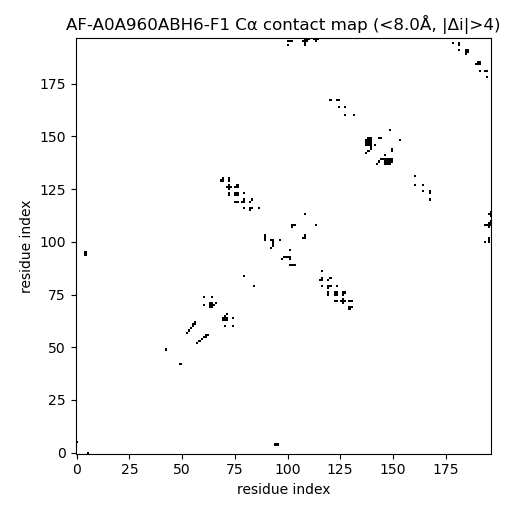CVVQPCVPVPPSRPQHVHDVVVVVVVSVVSVVSSVVSVVVLVVSVVVQVVCVVVVNPPPDPSD